Protein AF-X1T587-F1 (afdb_monomer_lite)

Sequence (307 aa):
YPLIEGEQNKKVLEKIGNLVADSISVIKDLGYLDTNFLSLLPIKIEQGEHKQIYSLVYDKVKAKLTSQELLPTSDGKYTKAGDALLARGKELTEFLNRNDIQELFLKKAWLDRNITDDKTTRELRDYLINELEIIEVDFESFARKITDKFLQTKSDEWMIDFYTRLLGQQSLWSYRGNKSILRTKPIIRLETNEHIAPFNDDSKIQVYLPTETKSEYKTVKHIFNVEAKSQLSSTFETRFDKYLPCVGYHLLIYSFLPRINFQVFQFVSAYFQLLSQLKMASFFLHQTSHKDLQKQNIHWYIQQSIS

pLDDT: mean 74.1, std 22.68, range [24.33, 97.25]

Secondary structure (DSSP, 8-state):
-GGGTSHHHHHHHHHHHHHHHHHHHHHHHTT--SHHHHHHSS-S---STTHHHHHHHHHHHHHHHHHSS-EEBTTSSEE-GGGEEEESSSHHHHH--HHHHHHHHS--EEBPTT--SSTTTHHHHHHHHHTS-PEEE-HHHHHHH--HHHHHTS-HHHHHHHHHHHTT-GGGT-TTSTT-GGGTS--EEBTTS-EE-SB-TTS-B--B---SSPPSS-BB-THHHHHHHHHHTTS-SSS--SS----TTHHHHHHH-----TTHHHHHHHHHHHHHHHHHHHHHHHHHHHHHHHHHHHHHHHHHT--

Structure (mmCIF, N/CA/C/O backbone):
data_AF-X1T587-F1
#
_entry.id   AF-X1T587-F1
#
loop_
_atom_site.group_PDB
_atom_site.id
_atom_site.type_symbol
_atom_site.label_atom_id
_atom_site.label_alt_id
_atom_site.label_comp_id
_atom_site.label_asym_id
_atom_site.label_entity_id
_atom_site.label_seq_id
_atom_site.pdbx_PDB_ins_code
_atom_site.Cartn_x
_atom_site.Cartn_y
_atom_site.Cartn_z
_atom_site.occupancy
_atom_site.B_iso_or_equiv
_atom_site.auth_seq_id
_atom_site.auth_comp_id
_atom_site.auth_asym_id
_atom_site.auth_atom_id
_atom_site.pdbx_PDB_model_num
ATOM 1 N N . TYR A 1 1 ? -7.725 18.555 41.730 1.00 50.81 1 TYR A N 1
ATOM 2 C CA . TYR A 1 1 ? -8.873 18.268 40.846 1.00 50.81 1 TYR A CA 1
ATOM 3 C C . TYR A 1 1 ? -9.408 16.874 41.176 1.00 50.81 1 TYR A C 1
ATOM 5 O O . TYR A 1 1 ? -8.768 15.903 40.801 1.00 50.81 1 TYR A O 1
ATOM 13 N N . PRO A 1 2 ? -10.532 16.751 41.904 1.00 50.56 2 PRO A N 1
ATOM 14 C CA . PRO A 1 2 ? -10.933 15.497 42.557 1.00 50.56 2 PRO A CA 1
ATOM 15 C C . PRO A 1 2 ? -11.803 14.563 41.693 1.00 50.56 2 PRO A C 1
ATOM 17 O O . PRO A 1 2 ? -12.188 13.487 42.140 1.00 50.56 2 PRO A O 1
ATOM 20 N N . LEU A 1 3 ? -12.109 14.927 40.441 1.00 53.59 3 LEU A N 1
ATOM 21 C CA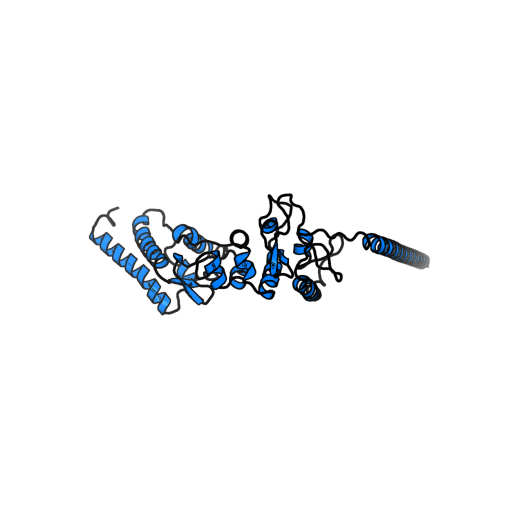 . LEU A 1 3 ? -13.021 14.157 39.579 1.00 53.59 3 LEU A CA 1
ATOM 22 C C . LEU A 1 3 ? -12.480 12.776 39.151 1.00 53.59 3 LEU A C 1
ATOM 24 O O . LEU A 1 3 ? -13.247 11.981 38.621 1.00 53.59 3 LEU A O 1
ATOM 28 N N . ILE A 1 4 ? -11.205 12.451 39.392 1.00 54.03 4 ILE A N 1
ATOM 29 C CA . ILE A 1 4 ? -10.557 11.221 38.879 1.00 54.03 4 ILE A CA 1
ATOM 30 C C . ILE A 1 4 ? -10.001 10.329 40.010 1.00 54.03 4 ILE A C 1
ATOM 32 O O . ILE A 1 4 ? -9.623 9.179 39.787 1.00 54.03 4 ILE A O 1
ATOM 36 N N . GLU A 1 5 ? -9.993 10.811 41.254 1.00 59.12 5 GLU A N 1
ATOM 37 C CA . GLU A 1 5 ? -9.364 10.089 42.371 1.00 59.12 5 GLU A CA 1
ATOM 38 C C . GLU A 1 5 ? -10.234 8.939 42.909 1.00 59.12 5 GLU A C 1
ATOM 40 O O . GLU A 1 5 ? -9.708 7.961 43.437 1.00 59.12 5 GLU A O 1
ATOM 45 N N . GLY A 1 6 ? -11.554 8.993 42.700 1.00 72.50 6 GLY A N 1
ATOM 46 C CA . GLY A 1 6 ? -12.480 7.942 43.122 1.00 72.50 6 GLY A CA 1
ATOM 47 C C . GLY A 1 6 ? -12.468 6.710 42.210 1.00 72.50 6 GLY A C 1
ATOM 48 O O . GLY A 1 6 ? -12.623 6.818 40.993 1.00 72.50 6 GLY A O 1
ATOM 49 N N . GLU A 1 7 ? -12.385 5.514 42.800 1.00 79.88 7 GLU A N 1
ATOM 50 C CA . GLU A 1 7 ? -12.471 4.225 42.087 1.00 79.88 7 GLU A CA 1
ATOM 51 C C . GLU A 1 7 ? -13.753 4.107 41.238 1.00 79.88 7 GLU A C 1
ATOM 53 O O . GLU A 1 7 ? -13.745 3.548 40.141 1.00 79.88 7 GLU A O 1
ATOM 58 N N . GLN A 1 8 ? -14.856 4.695 41.713 1.00 81.44 8 GLN A N 1
ATOM 59 C CA . GLN A 1 8 ? -16.122 4.745 40.980 1.00 81.44 8 GLN A CA 1
ATOM 60 C C . GLN A 1 8 ? -16.025 5.579 39.695 1.00 81.44 8 GLN A C 1
ATOM 62 O O . GLN A 1 8 ? -16.516 5.141 38.656 1.00 81.44 8 GLN A O 1
ATOM 67 N N . ASN A 1 9 ? -15.336 6.724 39.724 1.00 81.94 9 ASN A N 1
ATOM 68 C CA . ASN A 1 9 ? -15.179 7.577 38.543 1.00 81.94 9 ASN A CA 1
ATOM 69 C C . ASN A 1 9 ? -14.328 6.879 37.478 1.00 81.94 9 ASN A C 1
ATOM 71 O O . ASN A 1 9 ? -14.677 6.911 36.301 1.00 81.94 9 ASN A O 1
ATOM 75 N N . LYS A 1 10 ? -13.283 6.147 37.885 1.00 82.81 10 LYS A N 1
ATOM 76 C CA . LYS A 1 10 ? -12.491 5.311 36.967 1.00 82.81 10 LYS A CA 1
ATOM 77 C C . LYS A 1 10 ? -13.339 4.226 36.295 1.00 82.81 10 LYS A C 1
ATOM 79 O O . LYS A 1 10 ? -13.263 4.073 35.081 1.00 82.81 10 LYS A O 1
ATOM 84 N N . LYS A 1 11 ? -14.199 3.530 37.051 1.00 87.38 11 LYS A N 1
ATOM 85 C CA . LYS A 1 11 ? -15.126 2.516 36.503 1.00 87.38 11 LYS A CA 1
ATOM 86 C C . LYS A 1 11 ? -16.130 3.113 35.514 1.00 87.38 11 LYS A C 1
ATOM 88 O O . LYS A 1 11 ? -16.441 2.484 34.505 1.00 87.38 11 LYS A O 1
ATOM 93 N N . VAL A 1 12 ? -16.653 4.308 35.793 1.00 87.94 12 VAL A N 1
ATOM 94 C CA . VAL A 1 12 ? -17.559 5.015 34.871 1.00 87.94 12 VAL A CA 1
ATOM 95 C C . VAL A 1 12 ? -16.828 5.381 33.582 1.00 87.94 12 VAL A C 1
ATOM 97 O O . VAL A 1 12 ? -17.330 5.090 32.499 1.00 87.94 12 VAL A O 1
ATOM 100 N N . LEU A 1 13 ? -15.626 5.947 33.688 1.00 86.88 13 LEU A N 1
ATOM 101 C CA . LEU A 1 13 ? -14.810 6.304 32.531 1.00 86.88 13 LEU A CA 1
ATOM 102 C C . LEU A 1 13 ? -14.441 5.079 31.685 1.00 86.88 13 LEU A C 1
ATOM 104 O O . LEU A 1 13 ? -14.541 5.140 30.463 1.00 86.88 13 LEU A O 1
ATOM 108 N N . GLU A 1 14 ? -14.094 3.950 32.307 1.00 90.06 14 GLU A N 1
ATOM 109 C CA . GLU A 1 14 ? -13.861 2.697 31.579 1.00 90.06 14 GLU A CA 1
ATOM 110 C C . GLU A 1 14 ? -15.094 2.239 30.804 1.00 90.06 14 GLU A C 1
ATOM 112 O O . GLU A 1 14 ? -14.977 1.866 29.637 1.00 90.06 14 GLU A O 1
ATOM 117 N N . LYS A 1 15 ? -16.279 2.281 31.427 1.00 92.12 15 LYS A N 1
ATOM 118 C CA . LYS A 1 15 ? -17.529 1.930 30.744 1.00 92.12 15 LYS A CA 1
ATOM 119 C C . LYS A 1 15 ? -17.793 2.852 29.560 1.00 92.12 15 LYS A C 1
ATOM 121 O O . LYS A 1 15 ? -18.157 2.356 28.503 1.00 92.12 15 LYS A O 1
ATOM 126 N N . ILE A 1 16 ? -17.574 4.158 29.713 1.00 90.62 16 ILE A N 1
ATOM 127 C CA . ILE A 1 16 ? -17.722 5.128 28.619 1.00 90.62 16 ILE A CA 1
ATOM 128 C C . ILE A 1 16 ? -16.741 4.811 27.486 1.00 90.62 16 ILE A C 1
ATOM 130 O O . ILE A 1 16 ? -17.159 4.710 26.338 1.00 90.62 16 ILE A O 1
ATOM 134 N N . GLY A 1 17 ? -15.459 4.593 27.794 1.00 91.25 17 GLY A N 1
ATOM 135 C CA . GLY A 1 17 ? -14.449 4.256 26.789 1.00 91.25 17 GLY A CA 1
ATOM 136 C C . GLY A 1 17 ? -14.771 2.966 26.032 1.00 91.25 17 GLY A C 1
ATOM 137 O O . GLY A 1 17 ? -14.666 2.931 24.807 1.00 91.25 17 GLY A O 1
ATOM 138 N N . ASN A 1 18 ? -15.229 1.929 26.740 1.00 93.75 18 ASN A N 1
ATOM 139 C CA . ASN A 1 18 ? -15.674 0.683 26.116 1.00 93.75 18 ASN A CA 1
ATOM 140 C C . ASN A 1 18 ? -16.917 0.904 25.238 1.00 93.75 18 ASN A C 1
ATOM 142 O O . ASN A 1 18 ? -16.935 0.440 24.107 1.00 93.75 18 ASN A O 1
ATOM 146 N N . LEU A 1 19 ? -17.916 1.662 25.710 1.00 95.00 19 LEU A N 1
ATOM 147 C CA . LEU A 1 19 ? -19.125 1.971 24.936 1.00 95.00 19 LEU A CA 1
ATOM 148 C C . LEU A 1 19 ? -18.800 2.728 23.644 1.00 95.00 19 LEU A C 1
ATOM 150 O O . LEU A 1 19 ? -19.332 2.390 22.590 1.00 95.00 19 LEU A O 1
ATOM 154 N N . VAL A 1 20 ? -17.905 3.719 23.705 1.00 93.12 20 VAL A N 1
ATOM 155 C CA . VAL A 1 20 ? -17.438 4.441 22.512 1.00 93.12 20 VAL A CA 1
ATOM 156 C C . VAL A 1 20 ? -16.736 3.481 21.552 1.00 93.12 20 VAL A C 1
ATOM 158 O O . VAL A 1 20 ? -17.079 3.455 20.372 1.00 93.12 20 VAL A O 1
ATOM 161 N N . ALA A 1 21 ? -15.808 2.653 22.037 1.00 94.12 21 ALA A N 1
ATOM 162 C CA . ALA A 1 21 ? -15.086 1.696 21.198 1.00 94.12 21 ALA A CA 1
ATOM 163 C C . ALA A 1 21 ? -16.015 0.641 20.565 1.00 94.12 21 ALA A C 1
ATOM 165 O O . ALA A 1 21 ? -15.862 0.301 19.393 1.00 94.12 21 ALA A O 1
ATOM 166 N N . ASP A 1 22 ? -16.997 0.142 21.313 1.00 95.19 22 ASP A N 1
ATOM 167 C CA . ASP A 1 22 ? -17.968 -0.839 20.827 1.00 95.19 22 ASP A CA 1
ATOM 168 C C . ASP A 1 22 ? -18.964 -0.224 19.837 1.00 95.19 22 ASP A C 1
ATOM 170 O O . ASP A 1 22 ? -19.367 -0.894 18.883 1.00 95.19 22 ASP A O 1
ATOM 174 N N . SER A 1 23 ? -19.291 1.066 19.986 1.00 95.62 23 SER A N 1
ATOM 175 C CA . SER A 1 23 ? -20.134 1.781 19.021 1.00 95.62 23 SER A CA 1
ATOM 176 C C . SER A 1 23 ? -19.548 1.774 17.607 1.00 95.62 23 SER A C 1
ATOM 178 O O . SER A 1 23 ? -20.305 1.709 16.646 1.00 95.62 23 SER A O 1
ATOM 180 N N . ILE A 1 24 ? -18.218 1.737 17.455 1.00 96.12 24 ILE A N 1
ATOM 181 C CA . ILE A 1 24 ? -17.557 1.708 16.139 1.00 96.12 24 ILE A CA 1
ATOM 182 C C . ILE A 1 24 ? -17.960 0.452 15.356 1.00 96.12 24 ILE A C 1
ATOM 184 O O . ILE A 1 24 ? -18.215 0.524 14.154 1.00 96.12 24 ILE A O 1
ATOM 188 N N . SER A 1 25 ? -18.064 -0.696 16.031 1.00 96.06 25 SER A N 1
ATOM 189 C CA . SER A 1 25 ? -18.522 -1.942 15.410 1.00 96.06 25 SER A CA 1
ATOM 190 C C . SER A 1 25 ? -19.989 -1.845 14.981 1.00 96.06 25 SER A C 1
ATOM 192 O O . SER A 1 25 ? -20.326 -2.256 13.879 1.00 96.06 25 SER A O 1
ATOM 194 N N . VAL A 1 26 ? -20.845 -1.214 15.790 1.00 96.62 26 VAL A N 1
ATOM 195 C CA . VAL A 1 26 ? -22.252 -0.974 15.422 1.00 96.62 26 VAL A CA 1
ATOM 196 C C . VAL A 1 26 ? -22.353 -0.048 14.206 1.00 96.62 26 VAL A C 1
ATOM 198 O O . VAL A 1 26 ? -23.109 -0.319 13.280 1.00 96.62 26 VAL A O 1
ATOM 201 N N . ILE A 1 27 ? -21.562 1.026 14.168 1.00 96.44 27 ILE A N 1
ATOM 202 C CA . ILE A 1 27 ? -21.510 1.962 13.035 1.00 96.44 27 ILE A CA 1
ATOM 203 C C . ILE A 1 27 ? -21.028 1.267 11.753 1.00 96.44 27 ILE A C 1
ATOM 205 O O . ILE A 1 27 ? -21.561 1.544 10.676 1.00 96.44 27 ILE A O 1
ATOM 209 N N . LYS A 1 28 ? -20.074 0.331 11.863 1.00 96.00 28 LYS A N 1
ATOM 210 C CA . LYS A 1 28 ? -19.676 -0.548 10.754 1.00 96.00 28 LYS A CA 1
ATOM 211 C C . LYS A 1 28 ? -20.849 -1.384 10.253 1.00 96.00 28 LYS A C 1
ATOM 213 O O . LYS A 1 28 ? -21.100 -1.393 9.053 1.00 96.00 28 LYS A O 1
ATOM 218 N N . ASP A 1 29 ? -21.557 -2.063 11.151 1.00 96.25 29 ASP A N 1
ATOM 219 C CA . ASP A 1 29 ? -22.666 -2.955 10.790 1.00 96.25 29 ASP A CA 1
ATOM 220 C C . ASP A 1 29 ? -23.838 -2.194 10.148 1.00 96.25 29 ASP A C 1
ATOM 222 O O . ASP A 1 29 ? -24.540 -2.730 9.292 1.00 96.25 29 ASP A O 1
ATOM 226 N N . LEU A 1 30 ? -24.012 -0.919 10.507 1.00 96.25 30 LEU A N 1
ATOM 227 C CA . LEU A 1 30 ? -24.973 -0.008 9.881 1.00 96.25 30 LEU A CA 1
ATOM 228 C C . LEU A 1 30 ? -24.507 0.555 8.523 1.00 96.25 30 LEU A C 1
ATOM 230 O O . LEU A 1 30 ? -25.285 1.228 7.850 1.00 96.25 30 LEU A O 1
ATOM 234 N N . GLY A 1 31 ? -23.261 0.303 8.111 1.00 94.62 31 GLY A N 1
ATOM 235 C CA . GLY A 1 31 ? -22.701 0.780 6.843 1.00 94.62 31 GLY A CA 1
ATOM 236 C C . GLY A 1 31 ? -22.276 2.252 6.840 1.00 94.62 31 GLY A C 1
ATOM 237 O O . GLY A 1 31 ? -22.080 2.821 5.770 1.00 94.62 31 GLY A O 1
ATOM 238 N N . TYR A 1 32 ? -22.122 2.874 8.014 1.00 95.12 32 TYR A N 1
ATOM 239 C CA . TYR A 1 32 ? -21.740 4.288 8.153 1.00 95.12 32 TYR A CA 1
ATOM 240 C C . TYR A 1 32 ? -20.267 4.495 8.534 1.00 95.12 32 TYR A C 1
ATOM 242 O O . TYR A 1 32 ? -19.840 5.628 8.749 1.00 95.12 32 TYR A O 1
ATOM 250 N N . LEU A 1 33 ? -19.479 3.421 8.643 1.00 95.19 33 LEU A N 1
ATOM 251 C CA . LEU A 1 33 ? -18.056 3.526 8.956 1.00 95.19 33 LEU A CA 1
ATOM 252 C C . LEU A 1 33 ? -17.261 3.891 7.697 1.00 95.19 33 LEU A C 1
ATOM 254 O O . LEU A 1 33 ? -16.908 3.011 6.910 1.00 95.19 33 LEU A O 1
ATOM 258 N N . ASP A 1 34 ? -16.978 5.183 7.542 1.00 92.88 34 ASP A N 1
ATOM 259 C CA . ASP A 1 34 ? -16.169 5.765 6.470 1.00 92.88 34 ASP A CA 1
ATOM 260 C C . ASP A 1 34 ? -14.999 6.608 7.025 1.00 92.88 34 ASP A C 1
ATOM 262 O O . ASP A 1 34 ? -14.773 6.709 8.236 1.00 92.88 34 ASP A O 1
ATOM 266 N N . THR A 1 35 ? -14.217 7.216 6.132 1.00 90.94 35 THR A N 1
ATOM 267 C CA . THR A 1 35 ? -13.082 8.075 6.507 1.00 90.94 35 THR A CA 1
ATOM 268 C C . THR A 1 35 ? -13.508 9.320 7.284 1.00 90.94 35 THR A C 1
ATOM 270 O O . THR A 1 35 ? -12.770 9.784 8.156 1.00 90.94 35 THR A O 1
ATOM 273 N N . ASN A 1 36 ? -14.697 9.859 6.999 1.00 90.50 36 ASN A N 1
ATOM 274 C CA . ASN A 1 36 ? -15.222 11.031 7.695 1.00 90.50 36 ASN A CA 1
ATOM 275 C C . ASN A 1 36 ? -15.553 10.679 9.143 1.00 90.50 36 ASN A C 1
ATOM 277 O O . ASN A 1 36 ? -15.128 11.383 10.054 1.00 90.50 36 ASN A O 1
ATOM 281 N N . PHE A 1 37 ? -16.229 9.551 9.365 1.00 92.62 37 PHE A N 1
ATOM 282 C CA . PHE A 1 37 ? -16.519 9.035 10.694 1.00 92.62 37 PHE A CA 1
ATOM 283 C C . PHE A 1 37 ? -15.237 8.791 11.491 1.00 92.62 37 PHE A C 1
ATOM 285 O O . PHE A 1 37 ? -15.140 9.227 12.637 1.00 92.62 37 PHE A O 1
ATOM 292 N N . LEU A 1 38 ? -14.220 8.162 10.886 1.00 92.38 38 LEU A N 1
ATOM 293 C CA . LEU A 1 38 ? -12.928 7.967 11.554 1.00 92.38 38 LEU A CA 1
ATOM 294 C C . LEU A 1 38 ? -12.273 9.289 11.976 1.00 92.38 38 LEU A C 1
ATOM 296 O O . LEU A 1 38 ? -11.608 9.335 13.006 1.00 92.38 38 LEU A O 1
ATOM 300 N N . SER A 1 39 ? -12.490 10.363 11.217 1.00 89.88 39 SER A N 1
ATOM 301 C CA . SER A 1 39 ? -11.953 11.694 11.525 1.00 89.88 39 SER A CA 1
ATOM 302 C C . SER A 1 39 ? -12.689 12.385 12.684 1.00 89.88 39 SER A C 1
ATOM 3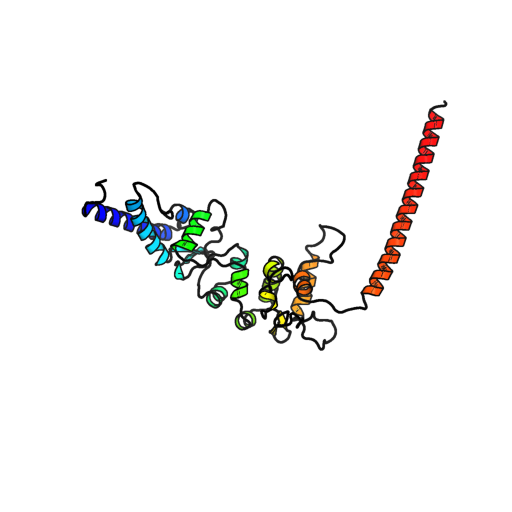04 O O . SER A 1 39 ? -12.159 13.325 13.268 1.00 89.88 39 SER A O 1
ATOM 306 N N . LEU A 1 40 ? -13.894 11.917 13.037 1.00 89.94 40 LEU A N 1
ATOM 307 C CA . LEU A 1 40 ? -14.674 12.392 14.189 1.00 89.94 40 LEU A CA 1
ATOM 308 C C . LEU A 1 40 ? -14.328 11.663 15.493 1.00 89.94 40 LEU A C 1
ATOM 310 O O . LEU A 1 40 ? -14.738 12.102 16.570 1.00 89.94 40 LEU A O 1
ATOM 314 N N . LEU A 1 41 ? -13.616 10.536 15.414 1.00 90.44 41 LEU A N 1
ATOM 315 C CA . LEU A 1 41 ? -13.193 9.790 16.594 1.00 90.44 41 LEU A CA 1
ATOM 316 C C . LEU A 1 41 ? -12.188 10.607 17.424 1.00 90.44 41 LEU A C 1
ATOM 318 O O . LEU A 1 41 ? -11.526 11.503 16.898 1.00 90.44 41 LEU A O 1
ATOM 322 N N . PRO A 1 42 ? -12.020 10.296 18.723 1.00 86.56 42 PRO A N 1
ATOM 323 C CA . PRO A 1 42 ? -10.963 10.889 19.533 1.00 86.56 42 PRO A CA 1
ATOM 324 C C . PRO A 1 42 ? -9.603 10.337 19.079 1.00 86.56 42 PRO A C 1
ATOM 326 O O . PRO A 1 42 ? -9.057 9.428 19.693 1.00 86.56 42 PRO A O 1
ATOM 329 N N . ILE A 1 43 ? -9.084 10.869 17.970 1.00 83.56 43 ILE A N 1
ATOM 330 C CA . ILE A 1 43 ? -7.803 10.507 17.333 1.00 83.56 43 ILE A CA 1
ATOM 331 C C . ILE A 1 43 ? -6.690 11.512 17.648 1.00 83.56 43 ILE A C 1
ATOM 333 O O . ILE A 1 43 ? -5.549 11.345 17.225 1.00 83.56 43 ILE A O 1
ATOM 337 N N . LYS A 1 44 ? -7.008 12.557 18.416 1.00 81.69 44 LYS A N 1
ATOM 338 C CA . LYS A 1 44 ? -6.044 13.523 18.940 1.00 81.69 44 LYS A CA 1
ATOM 339 C C . LYS A 1 44 ? -5.750 13.240 20.400 1.00 81.69 44 LYS A C 1
ATOM 341 O O . LYS A 1 44 ? -6.656 13.010 21.200 1.00 81.69 44 LYS A O 1
ATOM 346 N N . ILE A 1 45 ? -4.476 13.350 20.753 1.00 71.31 45 ILE A N 1
ATOM 347 C CA . ILE A 1 45 ? -4.065 13.400 22.151 1.00 71.31 45 ILE A CA 1
ATOM 348 C C . ILE A 1 45 ? -4.422 14.790 22.679 1.00 71.31 45 ILE A C 1
ATOM 350 O O . ILE A 1 45 ? -3.738 15.774 22.393 1.00 71.31 45 ILE A O 1
ATOM 354 N N . GLU A 1 46 ? -5.507 14.861 23.445 1.00 71.94 46 GLU A N 1
ATOM 355 C CA . GLU A 1 46 ? -5.941 16.092 24.102 1.00 71.94 46 GLU A CA 1
ATOM 356 C C . GLU A 1 46 ? -4.885 16.609 25.091 1.00 71.94 46 GLU A C 1
ATOM 358 O O . GLU A 1 46 ? -4.251 15.848 25.835 1.00 71.94 46 GLU A O 1
ATOM 363 N N . GLN A 1 47 ? -4.706 17.930 25.112 1.00 67.44 47 GLN A N 1
ATOM 364 C CA . GLN A 1 47 ? -3.826 18.621 26.054 1.00 67.44 47 GLN A CA 1
ATOM 365 C C . GLN A 1 47 ? -4.651 19.441 27.052 1.00 67.44 47 GLN A C 1
ATOM 367 O O . GLN A 1 47 ? -5.741 19.909 26.748 1.00 67.44 47 GLN A O 1
ATOM 372 N N . GLY A 1 48 ? -4.118 19.631 28.260 1.00 69.12 48 GLY A N 1
ATOM 373 C CA . GLY A 1 48 ? -4.761 20.438 29.300 1.00 69.12 48 GLY A CA 1
ATOM 374 C C . GLY A 1 48 ? -5.530 19.629 30.347 1.00 69.12 48 GLY A C 1
ATOM 375 O O . GLY A 1 48 ? -5.246 18.454 30.593 1.00 69.12 48 GLY A O 1
ATOM 376 N N . GLU A 1 49 ? -6.478 20.293 31.012 1.00 64.31 49 GLU A N 1
ATOM 377 C CA . GLU A 1 49 ? -7.053 19.866 32.299 1.00 64.31 49 GLU A CA 1
ATOM 378 C C . GLU A 1 49 ? -7.882 18.568 32.238 1.00 64.31 49 GLU A C 1
ATOM 380 O O . GLU A 1 49 ? -8.059 17.900 33.256 1.00 64.31 49 GLU A O 1
ATOM 385 N N . HIS A 1 50 ? -8.332 18.152 31.050 1.00 68.81 50 HIS A N 1
ATOM 386 C CA . HIS A 1 50 ? -9.157 16.951 30.853 1.00 68.81 50 HIS A CA 1
ATOM 387 C C . HIS A 1 50 ? -8.419 15.769 30.211 1.00 68.81 50 HIS A C 1
ATOM 389 O O . HIS A 1 50 ? -9.036 14.736 29.936 1.00 68.81 50 HIS A O 1
ATOM 395 N N . LYS A 1 51 ? -7.100 15.882 30.007 1.00 76.88 51 LYS A N 1
ATOM 396 C CA . LYS A 1 51 ? -6.273 14.886 29.303 1.00 76.88 51 LYS A CA 1
ATOM 397 C C . LYS A 1 51 ? -6.512 13.445 29.764 1.00 76.88 51 LYS A C 1
ATOM 399 O O . LYS A 1 51 ? -6.598 12.553 28.933 1.00 76.88 51 LYS A O 1
ATOM 404 N N . GLN A 1 52 ? -6.643 13.219 31.071 1.00 72.75 52 GLN A N 1
ATOM 405 C CA . GLN A 1 52 ? -6.800 11.878 31.652 1.00 72.75 52 GLN A CA 1
ATOM 406 C C . GLN A 1 52 ? -8.125 11.188 31.274 1.00 72.75 52 GLN A C 1
ATOM 408 O O . GLN A 1 52 ? -8.177 9.965 31.181 1.00 72.75 52 GLN A O 1
ATOM 413 N N . ILE A 1 53 ? -9.201 11.956 31.068 1.00 75.62 53 ILE A N 1
ATOM 414 C CA . ILE A 1 53 ? -10.508 11.415 30.664 1.00 75.62 53 ILE A CA 1
ATOM 415 C C . ILE A 1 53 ? -10.464 11.036 29.183 1.00 75.62 53 ILE A C 1
ATOM 417 O O . ILE A 1 53 ? -10.828 9.921 28.812 1.00 75.62 53 ILE A O 1
ATOM 421 N N . TYR A 1 54 ? -9.965 11.950 28.350 1.00 81.62 54 TYR A N 1
ATOM 422 C CA . TYR A 1 54 ? -9.870 11.737 26.909 1.00 81.62 54 TYR A CA 1
ATOM 423 C C . TYR A 1 54 ? -8.857 10.654 26.544 1.00 81.62 54 TYR A C 1
ATOM 425 O O . TYR A 1 54 ? -9.129 9.876 25.634 1.00 81.62 54 TYR A O 1
ATOM 433 N N . SER A 1 55 ? -7.747 10.529 27.283 1.00 85.56 55 SER A N 1
ATOM 434 C CA . SER A 1 55 ? -6.744 9.489 27.034 1.00 85.56 55 SER A CA 1
ATOM 435 C C . SER A 1 55 ? -7.317 8.085 27.194 1.00 85.56 55 SER A C 1
ATOM 437 O O . SER A 1 55 ? -7.009 7.213 26.398 1.00 85.56 55 SER A O 1
ATOM 439 N N . LEU A 1 56 ? -8.202 7.860 28.171 1.00 88.44 56 LEU A N 1
ATOM 440 C CA . LEU A 1 56 ? -8.791 6.535 28.365 1.00 88.44 56 LEU A CA 1
ATOM 441 C C . LEU A 1 56 ? -9.692 6.140 27.188 1.00 88.44 56 LEU A C 1
ATOM 443 O O . LEU A 1 56 ? -9.621 5.013 26.704 1.00 88.44 56 LEU A O 1
ATOM 447 N N . VAL A 1 57 ? -10.541 7.060 26.722 1.00 88.94 57 VAL A N 1
ATOM 448 C CA . VAL A 1 57 ? -11.406 6.811 25.558 1.00 88.94 57 VAL A CA 1
ATOM 449 C C . VAL A 1 57 ? -10.553 6.616 24.304 1.00 88.94 57 VAL A C 1
ATOM 451 O O . VAL A 1 57 ? -10.765 5.656 23.566 1.00 88.94 57 VAL A O 1
ATOM 454 N N . TYR A 1 58 ? -9.554 7.478 24.111 1.00 91.31 58 TYR A N 1
ATOM 455 C CA . TYR A 1 58 ? -8.560 7.384 23.045 1.00 91.31 58 TYR A CA 1
ATOM 456 C C . TYR A 1 58 ? -7.884 6.005 23.017 1.00 91.31 58 TYR A C 1
ATOM 458 O O . TYR A 1 58 ? -7.874 5.347 21.978 1.00 91.31 58 TYR A O 1
ATOM 466 N N . ASP A 1 59 ? -7.398 5.515 24.161 1.00 92.19 59 ASP A N 1
ATOM 467 C CA . ASP A 1 59 ? -6.708 4.226 24.268 1.00 92.19 59 ASP A CA 1
ATOM 468 C C . ASP A 1 59 ? -7.637 3.053 23.923 1.00 92.19 59 ASP A C 1
ATOM 470 O O . ASP A 1 59 ? -7.231 2.111 23.238 1.00 92.19 59 ASP A O 1
ATOM 474 N N . LYS A 1 60 ? -8.906 3.110 24.353 1.00 93.62 60 LYS A N 1
ATOM 475 C CA . LYS A 1 60 ? -9.909 2.087 24.015 1.00 93.62 60 LYS A CA 1
ATOM 476 C C . LYS A 1 60 ? -10.229 2.080 22.521 1.00 93.62 60 LYS A C 1
ATOM 478 O O . LYS A 1 60 ? -10.281 1.004 21.925 1.00 93.62 60 LYS A O 1
ATOM 483 N N . VAL A 1 61 ? -10.398 3.254 21.910 1.00 93.94 61 VAL A N 1
ATOM 484 C CA . VAL A 1 61 ? -10.619 3.393 20.461 1.00 93.94 61 VAL A CA 1
ATOM 485 C C . VAL A 1 61 ? -9.411 2.874 19.683 1.00 93.94 61 VAL A C 1
ATOM 487 O O . VAL A 1 61 ? -9.575 2.035 18.797 1.00 93.94 61 VAL A O 1
ATOM 490 N N . LYS A 1 62 ? -8.196 3.280 20.069 1.00 94.75 62 LYS A N 1
ATOM 491 C CA . LYS A 1 62 ? -6.938 2.805 19.482 1.00 94.75 62 LYS A CA 1
ATOM 492 C C . LYS A 1 62 ? -6.843 1.283 19.528 1.00 94.75 62 LYS A C 1
ATOM 494 O O . LYS A 1 62 ? -6.699 0.644 18.490 1.00 94.75 62 LYS A O 1
ATOM 499 N N . ALA A 1 63 ? -7.013 0.683 20.707 1.00 95.25 63 ALA A N 1
ATOM 500 C CA . ALA A 1 63 ? -6.961 -0.769 20.875 1.00 95.25 63 ALA A CA 1
ATOM 501 C C . ALA A 1 63 ? -7.989 -1.503 19.995 1.00 95.25 63 ALA A C 1
ATOM 503 O O . ALA A 1 63 ? -7.695 -2.563 19.430 1.00 95.25 63 ALA A O 1
ATOM 504 N N . LYS A 1 64 ? -9.191 -0.935 19.844 1.00 95.56 64 LYS A N 1
ATOM 505 C CA . LYS A 1 64 ? -10.248 -1.489 18.994 1.00 95.56 64 LYS A CA 1
ATOM 506 C C . LYS A 1 64 ? -9.872 -1.436 17.508 1.00 95.56 64 LYS A C 1
ATOM 508 O O . LYS A 1 64 ? -9.943 -2.468 16.842 1.00 95.56 64 LYS A O 1
ATOM 513 N N . LEU A 1 65 ? -9.417 -0.285 17.007 1.00 95.00 65 LEU A N 1
ATOM 514 C CA . LEU A 1 65 ? -8.988 -0.108 15.610 1.00 95.00 65 LEU A CA 1
ATOM 515 C C . LEU A 1 65 ? -7.752 -0.956 15.260 1.00 95.00 65 LEU A C 1
ATOM 517 O O . LEU A 1 65 ? -7.628 -1.443 14.135 1.00 95.00 65 LEU A O 1
ATOM 521 N N . THR A 1 66 ? -6.853 -1.183 16.222 1.00 95.81 66 THR A N 1
ATOM 522 C CA . THR A 1 66 ? -5.687 -2.056 16.031 1.00 95.81 66 THR A CA 1
ATOM 523 C C . THR A 1 66 ? -6.080 -3.530 15.914 1.00 95.81 66 THR A C 1
ATOM 525 O O . THR A 1 66 ? -5.534 -4.255 15.079 1.00 95.81 66 THR A O 1
ATOM 528 N N . SER A 1 67 ? -7.002 -3.993 16.763 1.00 95.19 67 SER A N 1
ATOM 529 C CA . SER A 1 67 ? -7.312 -5.422 16.914 1.00 95.19 67 SER A CA 1
ATOM 530 C C . SER A 1 67 ? -8.388 -5.944 15.961 1.00 95.19 67 SER A C 1
ATOM 532 O O . SER A 1 67 ? -8.391 -7.139 15.660 1.00 95.19 67 SER A O 1
ATOM 534 N N . GLN A 1 68 ? -9.286 -5.083 15.476 1.00 96.38 68 GLN A N 1
ATOM 535 C CA . GLN A 1 68 ? -10.452 -5.486 14.688 1.00 96.38 68 GLN A CA 1
ATOM 536 C C . GLN A 1 68 ? -10.444 -4.917 13.268 1.00 96.38 68 GLN A C 1
ATOM 538 O O . GLN A 1 68 ? -9.771 -3.937 12.966 1.00 96.38 68 GLN A O 1
ATOM 543 N N . GLU A 1 69 ? -11.233 -5.534 12.384 1.00 97.00 69 GLU A N 1
ATOM 544 C CA . GLU A 1 69 ? -11.420 -5.073 11.007 1.00 97.00 69 GLU A CA 1
ATOM 545 C C . GLU A 1 69 ? -12.364 -3.866 10.949 1.00 97.00 69 GLU A C 1
ATOM 547 O O . GLU A 1 69 ? -13.542 -4.005 10.613 1.00 97.00 69 GLU A O 1
ATOM 552 N N . LEU A 1 70 ? -11.854 -2.695 11.331 1.00 96.94 70 LEU A N 1
ATOM 553 C CA . LEU A 1 70 ? -12.604 -1.438 11.452 1.00 96.94 70 LEU A CA 1
ATOM 554 C C . LEU A 1 70 ? -11.989 -0.290 10.636 1.00 96.94 70 LEU A C 1
ATOM 556 O O . LEU A 1 70 ? -12.389 0.858 10.785 1.00 96.94 70 LEU A O 1
ATOM 560 N N . LEU A 1 71 ? -11.011 -0.573 9.777 1.00 96.81 71 LEU A N 1
ATOM 561 C CA . LEU A 1 71 ? -10.417 0.431 8.897 1.00 96.81 71 LEU A CA 1
ATOM 562 C C . LEU A 1 71 ? -10.963 0.260 7.475 1.00 96.81 71 LEU A C 1
ATOM 564 O O . LEU A 1 71 ? -10.731 -0.805 6.897 1.00 96.81 71 LEU A O 1
ATOM 568 N N . PRO A 1 72 ? -11.670 1.258 6.911 1.00 95.62 72 PRO A N 1
ATOM 569 C CA . PRO A 1 72 ? -12.186 1.205 5.548 1.00 95.62 72 PRO A CA 1
ATOM 570 C C . PRO A 1 72 ? -11.072 0.982 4.523 1.00 95.62 72 PRO A C 1
ATOM 572 O O . PRO A 1 72 ? -10.014 1.620 4.574 1.00 95.62 72 PRO A O 1
ATOM 575 N N . THR A 1 73 ? -11.310 0.072 3.584 1.00 95.50 73 THR A N 1
ATOM 576 C CA . THR A 1 73 ? -10.366 -0.281 2.521 1.00 95.50 73 THR A CA 1
ATOM 577 C C . THR A 1 73 ? -10.805 0.274 1.173 1.00 95.50 73 THR A C 1
ATOM 579 O O . THR A 1 73 ? -11.982 0.522 0.927 1.00 95.50 73 THR A O 1
ATOM 582 N N . SER A 1 74 ? -9.856 0.417 0.249 1.00 92.75 74 SER A N 1
ATOM 583 C CA . SER A 1 74 ? -10.130 0.921 -1.106 1.00 92.75 74 SER A CA 1
ATOM 584 C C . SER A 1 74 ? -11.092 0.058 -1.944 1.00 92.75 74 SER A C 1
ATOM 586 O O . SER A 1 74 ? -11.601 0.541 -2.952 1.00 92.75 74 SER A O 1
ATOM 588 N N . ASP A 1 75 ? -11.346 -1.197 -1.548 1.00 90.88 75 ASP A N 1
ATOM 589 C CA . ASP A 1 75 ? -12.344 -2.096 -2.148 1.00 90.88 75 ASP A CA 1
ATOM 590 C C . ASP A 1 75 ? -13.712 -2.056 -1.435 1.00 90.88 75 ASP A C 1
ATOM 592 O O . ASP A 1 75 ? -14.556 -2.916 -1.684 1.00 90.88 75 ASP A O 1
ATOM 596 N N . GLY A 1 76 ? -13.937 -1.077 -0.548 1.00 90.94 76 GLY A N 1
ATOM 597 C CA . GLY A 1 76 ? -15.209 -0.876 0.156 1.00 90.94 76 GLY A CA 1
ATOM 598 C C . GLY A 1 76 ? -15.472 -1.879 1.283 1.00 90.94 76 GLY A C 1
ATOM 599 O O . GLY A 1 76 ? -16.618 -2.069 1.685 1.00 90.94 76 GLY A O 1
ATOM 600 N N . LYS A 1 77 ? -14.430 -2.559 1.769 1.00 94.06 77 LYS A N 1
ATOM 601 C CA . LYS A 1 77 ? -14.490 -3.485 2.908 1.00 94.06 77 LYS A CA 1
ATOM 602 C C . LYS A 1 77 ? -13.795 -2.859 4.117 1.00 94.06 77 LYS A C 1
ATOM 604 O O . LYS A 1 77 ? -13.645 -1.642 4.211 1.00 94.06 77 LYS A O 1
ATOM 609 N N . TYR A 1 78 ? -13.376 -3.709 5.050 1.00 96.50 78 TYR A N 1
ATOM 610 C CA . TYR A 1 78 ? -12.664 -3.307 6.248 1.00 96.50 78 TYR A CA 1
ATOM 611 C C . TYR A 1 78 ? -11.454 -4.204 6.490 1.00 96.50 78 TYR A C 1
ATOM 613 O O . TYR A 1 78 ? -11.455 -5.381 6.132 1.00 96.50 78 TYR A O 1
ATOM 621 N N . THR A 1 79 ? -10.428 -3.645 7.122 1.00 96.62 79 THR A N 1
ATOM 622 C CA . THR A 1 79 ? -9.221 -4.359 7.544 1.00 96.62 79 THR A CA 1
ATOM 623 C C . THR A 1 79 ? -8.808 -3.939 8.951 1.00 96.62 79 THR A C 1
ATOM 625 O O . THR A 1 79 ? -9.287 -2.936 9.482 1.00 96.62 79 THR A O 1
ATOM 628 N N . LYS A 1 80 ? -7.928 -4.722 9.574 1.00 95.69 80 LYS A N 1
ATOM 629 C CA . LYS A 1 80 ? -7.247 -4.354 10.824 1.00 95.69 80 LYS A CA 1
ATOM 630 C C . LYS A 1 80 ? -5.954 -3.598 10.533 1.00 95.69 80 LYS A C 1
ATOM 632 O O . LYS A 1 80 ? -5.354 -3.803 9.474 1.00 95.69 80 LYS A O 1
ATOM 637 N N . ALA A 1 81 ? -5.477 -2.805 11.493 1.00 96.19 81 ALA A N 1
ATOM 638 C CA . ALA A 1 81 ? -4.250 -2.011 11.345 1.00 96.19 81 ALA A CA 1
ATOM 639 C C . ALA A 1 81 ? -3.042 -2.852 10.898 1.00 96.19 81 ALA A C 1
ATOM 641 O O . ALA A 1 81 ? -2.350 -2.506 9.944 1.00 96.19 81 ALA A O 1
ATOM 642 N N . GLY A 1 82 ? -2.846 -4.023 11.513 1.00 95.69 82 GLY A N 1
ATOM 643 C CA . GLY A 1 82 ? -1.726 -4.911 11.190 1.00 95.69 82 GLY A CA 1
ATOM 644 C C . GLY A 1 82 ? -1.709 -5.433 9.746 1.00 95.69 82 GLY A C 1
ATOM 645 O O . GLY A 1 82 ? -0.635 -5.769 9.251 1.00 95.69 82 GLY A O 1
ATOM 646 N N . ASP A 1 83 ? -2.852 -5.452 9.057 1.00 96.69 83 ASP A N 1
ATOM 647 C CA . ASP A 1 83 ? -2.988 -5.940 7.677 1.00 96.69 83 ASP A CA 1
ATOM 648 C C . ASP A 1 83 ? -3.131 -4.793 6.654 1.00 96.69 83 ASP A C 1
ATOM 650 O O . ASP A 1 83 ? -3.256 -5.053 5.453 1.00 96.69 83 ASP A O 1
ATOM 654 N N . ALA A 1 84 ? -3.118 -3.540 7.116 1.00 97.12 84 ALA A N 1
ATOM 655 C CA . ALA A 1 84 ? -3.349 -2.351 6.309 1.00 97.12 84 ALA A CA 1
ATOM 656 C C . ALA A 1 84 ? -2.059 -1.766 5.711 1.00 97.12 84 ALA A C 1
ATOM 658 O O . ALA A 1 84 ? -0.979 -1.838 6.305 1.00 97.12 84 ALA A O 1
ATOM 659 N N . LEU A 1 85 ? -2.208 -1.129 4.552 1.00 97.25 85 LEU A N 1
ATOM 660 C CA . LEU A 1 85 ? -1.251 -0.196 3.968 1.00 97.25 85 LEU A CA 1
ATOM 661 C C . LEU A 1 85 ? -1.948 1.112 3.636 1.00 97.25 85 LEU A C 1
ATOM 663 O O . LEU A 1 85 ? -3.062 1.114 3.107 1.00 97.25 85 LEU A O 1
ATOM 667 N N . LEU A 1 86 ? -1.251 2.216 3.859 1.00 95.94 86 LEU A N 1
ATOM 668 C CA . LEU A 1 86 ? -1.651 3.510 3.336 1.00 95.94 86 LEU A CA 1
ATOM 669 C C . LEU A 1 86 ? -0.844 3.803 2.068 1.00 95.94 86 LEU A C 1
ATOM 671 O O . LEU A 1 86 ? 0.374 3.651 2.062 1.00 95.94 86 LEU A O 1
ATOM 675 N N . ALA A 1 87 ? -1.499 4.209 0.984 1.00 93.19 87 ALA A N 1
ATOM 676 C CA . ALA A 1 87 ? -0.802 4.601 -0.237 1.00 93.19 87 ALA A CA 1
ATOM 677 C C . ALA A 1 87 ? -0.555 6.110 -0.261 1.00 93.19 87 ALA A C 1
ATOM 679 O O . ALA A 1 87 ? -1.477 6.903 -0.059 1.00 93.19 87 ALA A O 1
ATOM 680 N N . ARG A 1 88 ? 0.669 6.518 -0.602 1.00 88.19 88 ARG A N 1
ATOM 681 C CA . ARG A 1 88 ? 0.970 7.906 -0.949 1.00 88.19 88 ARG A CA 1
ATOM 682 C C . ARG A 1 88 ? 0.501 8.169 -2.381 1.00 88.19 88 ARG A C 1
ATOM 684 O O . ARG A 1 88 ? 1.255 8.016 -3.340 1.00 88.19 88 ARG A O 1
ATOM 691 N N . GLY A 1 89 ? -0.767 8.551 -2.509 1.00 82.69 89 GLY A N 1
ATOM 692 C CA . GLY A 1 89 ? -1.431 8.807 -3.788 1.00 82.69 89 GLY A CA 1
ATOM 693 C C . GLY A 1 89 ? -2.188 7.596 -4.344 1.00 82.69 89 GLY A C 1
ATOM 694 O O . GLY A 1 89 ? -2.008 6.458 -3.916 1.00 82.69 89 GLY A O 1
ATOM 695 N N . LYS A 1 90 ? -3.074 7.854 -5.313 1.00 84.12 90 LYS A N 1
ATOM 696 C CA . LYS A 1 90 ? -4.023 6.851 -5.832 1.00 84.12 90 LYS A CA 1
ATOM 697 C C . LYS A 1 90 ? -3.380 5.837 -6.780 1.00 84.12 90 LYS A C 1
ATOM 699 O O . LYS A 1 90 ? -3.824 4.693 -6.836 1.00 84.12 90 LYS A O 1
ATOM 704 N N . GLU A 1 91 ? -2.301 6.226 -7.456 1.00 86.94 91 GLU A N 1
ATOM 705 C CA . GLU A 1 91 ? -1.661 5.435 -8.514 1.00 86.94 91 GLU A CA 1
ATOM 706 C C . GLU A 1 91 ? -1.261 4.023 -8.062 1.00 86.94 91 GLU A C 1
ATOM 708 O O . GLU A 1 91 ? -1.527 3.057 -8.772 1.00 86.94 91 GLU A O 1
ATOM 713 N N . LEU A 1 92 ? -0.672 3.873 -6.869 1.00 91.00 92 LEU A N 1
ATOM 714 C CA . LEU A 1 92 ? -0.261 2.557 -6.363 1.00 91.00 92 LEU A CA 1
ATOM 715 C C . LEU A 1 92 ? -1.448 1.645 -6.049 1.00 91.00 92 LEU A C 1
ATOM 717 O O . LEU A 1 92 ? -1.350 0.439 -6.257 1.00 91.00 92 LEU A O 1
ATOM 721 N N . THR A 1 93 ? -2.567 2.206 -5.584 1.00 91.69 93 THR A N 1
ATOM 722 C CA . THR A 1 93 ? -3.779 1.426 -5.272 1.00 91.69 93 THR A CA 1
ATOM 723 C C . THR A 1 93 ? -4.494 0.914 -6.520 1.00 91.69 93 THR A C 1
ATOM 725 O O . THR A 1 93 ? -5.236 -0.060 -6.446 1.00 91.69 93 THR A O 1
ATOM 728 N N . GLU A 1 94 ? -4.283 1.572 -7.660 1.00 91.19 94 GLU A N 1
ATOM 729 C CA . GLU A 1 94 ? -4.816 1.161 -8.962 1.00 91.19 94 GLU A CA 1
ATOM 730 C C . GLU A 1 94 ? -3.892 0.162 -9.661 1.00 91.19 94 GLU A C 1
ATOM 732 O O . GLU A 1 94 ? -4.357 -0.669 -10.436 1.00 91.19 94 GLU A O 1
ATOM 737 N N . PHE A 1 95 ? -2.593 0.240 -9.372 1.00 92.75 95 PHE A N 1
ATOM 738 C CA . PHE A 1 95 ? -1.561 -0.573 -10.002 1.00 92.75 95 PHE A CA 1
ATOM 739 C C . PHE A 1 95 ? -1.300 -1.908 -9.288 1.00 92.75 95 PHE A C 1
ATOM 741 O O . PHE A 1 95 ? -1.137 -2.940 -9.936 1.00 92.75 95 PHE A O 1
ATOM 748 N N . LEU A 1 96 ? -1.237 -1.894 -7.952 1.00 94.62 96 LEU A N 1
ATOM 749 C CA . LEU A 1 96 ? -0.884 -3.060 -7.142 1.00 94.62 96 LEU A CA 1
ATOM 750 C C . LEU A 1 96 ? -2.134 -3.711 -6.563 1.00 94.62 96 LEU A C 1
ATOM 752 O O . LEU A 1 96 ? -2.842 -3.121 -5.741 1.00 94.62 96 LEU A O 1
ATOM 756 N N . ASN A 1 97 ? -2.369 -4.962 -6.949 1.00 93.38 97 ASN A N 1
ATOM 757 C CA . ASN A 1 97 ? -3.485 -5.746 -6.437 1.00 93.38 97 ASN A CA 1
ATOM 758 C C . ASN A 1 97 ? -3.167 -6.359 -5.056 1.00 93.38 97 ASN A C 1
ATOM 760 O O . ASN A 1 97 ? -2.059 -6.246 -4.528 1.00 93.38 97 ASN A O 1
ATOM 764 N N . ARG A 1 98 ? -4.154 -7.053 -4.469 1.00 94.12 98 ARG A N 1
ATOM 765 C CA . ARG A 1 98 ? -4.021 -7.721 -3.161 1.00 94.12 98 ARG A CA 1
ATOM 766 C C . ARG A 1 98 ? -2.850 -8.711 -3.100 1.00 94.12 98 ARG A C 1
ATOM 768 O O . ARG A 1 98 ? -2.166 -8.768 -2.082 1.00 94.12 98 ARG A O 1
ATOM 775 N N . ASN A 1 99 ? -2.629 -9.497 -4.151 1.00 94.81 99 ASN A N 1
ATOM 776 C CA . ASN A 1 99 ? -1.544 -10.477 -4.173 1.00 94.81 99 ASN A CA 1
ATOM 777 C C . ASN A 1 99 ? -0.184 -9.770 -4.207 1.00 94.81 99 ASN A C 1
ATOM 779 O O . ASN A 1 99 ? 0.726 -10.178 -3.490 1.00 94.81 99 ASN A O 1
ATOM 783 N N . ASP A 1 100 ? -0.074 -8.671 -4.959 1.00 95.44 100 ASP A N 1
ATOM 784 C CA . ASP A 1 100 ? 1.161 -7.892 -5.053 1.00 95.44 100 ASP A CA 1
ATOM 785 C C . ASP A 1 100 ? 1.563 -7.307 -3.696 1.00 95.44 100 ASP A C 1
ATOM 787 O O . ASP A 1 100 ? 2.714 -7.427 -3.276 1.00 95.44 100 ASP A O 1
ATOM 791 N N . ILE A 1 101 ? 0.616 -6.705 -2.969 1.00 95.69 101 ILE A N 1
ATOM 792 C CA . ILE A 1 101 ? 0.910 -6.129 -1.649 1.00 95.69 101 ILE A CA 1
ATOM 793 C C . ILE A 1 101 ? 1.177 -7.190 -0.582 1.00 95.69 101 ILE A C 1
ATOM 795 O O . ILE A 1 101 ? 1.993 -6.964 0.317 1.00 95.69 101 ILE A O 1
ATOM 799 N N . GLN A 1 102 ? 0.543 -8.358 -0.697 1.00 95.50 102 GLN A N 1
ATOM 800 C CA . GLN A 1 102 ? 0.805 -9.483 0.191 1.00 95.50 102 GLN A CA 1
ATOM 801 C C . GLN A 1 102 ? 2.219 -10.022 -0.018 1.00 95.50 102 GLN A C 1
ATOM 803 O O . GLN A 1 102 ? 2.898 -10.325 0.960 1.00 95.50 102 GLN A O 1
ATOM 808 N N . GLU A 1 103 ? 2.681 -10.099 -1.264 1.00 95.56 103 GLU A N 1
ATOM 809 C CA . GLU A 1 103 ? 4.033 -10.547 -1.593 1.00 95.56 103 GLU A CA 1
ATOM 810 C C . GLU A 1 103 ? 5.101 -9.518 -1.182 1.00 95.56 103 GLU A C 1
ATOM 812 O O . GLU A 1 103 ? 6.111 -9.875 -0.579 1.00 95.56 103 GLU A O 1
ATOM 817 N N . LEU A 1 104 ? 4.875 -8.231 -1.462 1.00 95.50 104 LEU A N 1
ATOM 818 C CA . LEU A 1 104 ? 5.883 -7.180 -1.270 1.00 95.50 104 LEU A CA 1
ATOM 819 C C . LEU A 1 104 ? 5.966 -6.644 0.166 1.00 95.50 104 LEU A C 1
ATOM 821 O O . LEU A 1 104 ? 7.047 -6.263 0.628 1.00 95.50 104 LEU A O 1
ATOM 825 N N . PHE A 1 105 ? 4.831 -6.577 0.866 1.00 95.25 105 PHE A N 1
ATOM 826 C CA . PHE A 1 105 ? 4.715 -5.904 2.164 1.00 95.25 105 PHE A CA 1
ATOM 827 C C . PHE A 1 105 ? 4.150 -6.794 3.274 1.00 95.25 105 PHE A C 1
ATOM 829 O O . PHE A 1 105 ? 4.131 -6.360 4.425 1.00 95.25 105 PHE A O 1
ATOM 836 N N . LEU A 1 106 ? 3.721 -8.024 2.963 1.00 95.94 106 LEU A N 1
ATOM 837 C CA . LEU A 1 106 ? 3.045 -8.928 3.904 1.00 95.94 106 LEU A CA 1
ATOM 838 C C . LEU A 1 106 ? 1.758 -8.321 4.490 1.00 95.94 106 LEU A C 1
ATOM 840 O O . LEU A 1 106 ? 1.407 -8.581 5.641 1.00 95.94 106 LEU A O 1
ATOM 844 N N . LYS A 1 107 ? 1.064 -7.497 3.696 1.00 96.25 107 LYS A N 1
ATOM 845 C CA . LYS A 1 107 ? -0.199 -6.831 4.049 1.00 96.25 107 LYS A CA 1
ATOM 846 C C . LYS A 1 107 ? -1.309 -7.241 3.088 1.00 96.25 107 LYS A C 1
ATOM 848 O O . LYS A 1 107 ? -1.035 -7.704 1.987 1.00 96.25 107 LYS A O 1
ATOM 853 N N . LYS A 1 108 ? -2.568 -7.047 3.485 1.00 95.44 108 LYS A N 1
ATOM 854 C CA . LYS A 1 108 ? -3.728 -7.594 2.759 1.00 95.44 108 LYS A CA 1
ATOM 855 C C . LYS A 1 108 ? -4.578 -6.552 2.050 1.00 95.44 108 LYS A C 1
ATOM 857 O O . LYS A 1 108 ? -5.328 -6.919 1.141 1.00 95.44 108 LYS A O 1
ATOM 862 N N . ALA A 1 109 ? -4.523 -5.291 2.475 1.00 96.38 109 ALA A N 1
ATOM 863 C CA . ALA A 1 109 ? -5.404 -4.269 1.928 1.00 96.38 109 ALA A CA 1
ATOM 864 C C . ALA A 1 109 ? -4.792 -2.869 1.934 1.00 96.38 109 ALA A C 1
ATOM 866 O O . ALA A 1 109 ? -4.143 -2.456 2.895 1.00 96.38 109 ALA A O 1
ATOM 867 N N . TRP A 1 110 ? -5.092 -2.126 0.872 1.00 96.88 110 TRP A N 1
ATOM 868 C CA . TRP A 1 110 ? -4.969 -0.675 0.850 1.00 96.88 110 TRP A CA 1
ATOM 869 C C . TRP A 1 110 ? -6.135 -0.046 1.605 1.00 96.88 110 TRP A C 1
ATOM 871 O O . TRP A 1 110 ? -7.292 -0.408 1.365 1.00 96.88 110 TRP A O 1
ATOM 881 N N . LEU A 1 111 ? -5.829 0.918 2.468 1.00 96.00 111 LEU A N 1
ATOM 882 C CA . LEU A 1 111 ? -6.827 1.797 3.064 1.00 96.00 111 LEU A CA 1
ATOM 883 C C . LEU A 1 111 ? -7.536 2.643 2.001 1.00 96.00 111 LEU A C 1
ATOM 885 O O . LEU A 1 111 ? -7.088 2.750 0.856 1.00 96.00 111 LEU A O 1
ATOM 889 N N . ASP A 1 112 ? -8.674 3.208 2.390 1.00 92.88 112 ASP A N 1
ATOM 890 C CA . ASP A 1 112 ? -9.478 4.079 1.540 1.00 92.88 112 ASP A CA 1
ATOM 891 C C . ASP A 1 112 ? -8.645 5.223 0.923 1.00 92.88 112 ASP A C 1
ATOM 893 O O . ASP A 1 112 ? -7.836 5.879 1.583 1.00 92.88 112 ASP A O 1
ATOM 897 N N . ARG A 1 113 ? -8.863 5.465 -0.375 1.00 89.06 113 ARG A N 1
ATOM 898 C CA . ARG A 1 113 ? -8.132 6.450 -1.191 1.00 89.06 113 ARG A CA 1
ATOM 899 C C . ARG A 1 113 ? -8.478 7.899 -0.841 1.00 89.06 113 ARG A C 1
ATOM 901 O O . ARG A 1 113 ? -7.815 8.809 -1.339 1.00 89.06 113 ARG A O 1
ATOM 908 N N . ASN A 1 114 ? -9.530 8.115 -0.056 1.00 86.75 114 ASN A N 1
ATOM 909 C CA . ASN A 1 114 ? -9.940 9.424 0.440 1.00 86.75 114 ASN A CA 1
ATOM 910 C C . ASN A 1 114 ? -9.079 9.894 1.620 1.00 86.75 114 ASN A C 1
ATOM 912 O O . ASN A 1 114 ? -9.114 11.071 1.962 1.00 86.75 114 ASN A O 1
ATOM 916 N N . ILE A 1 115 ? -8.267 9.011 2.213 1.00 84.81 115 ILE A N 1
ATOM 917 C CA . ILE A 1 115 ? -7.279 9.378 3.231 1.00 84.81 115 ILE A CA 1
ATOM 918 C C . ILE A 1 115 ? -6.073 9.986 2.513 1.00 84.81 115 ILE A C 1
ATOM 920 O O . ILE A 1 115 ? -5.158 9.281 2.087 1.00 84.81 115 ILE A O 1
ATOM 924 N N . THR A 1 116 ? -6.095 11.304 2.329 1.00 76.19 116 THR A N 1
ATOM 925 C CA . THR A 1 116 ? -5.064 12.032 1.583 1.00 76.19 116 THR A CA 1
ATOM 926 C C . THR A 1 116 ? -4.193 12.902 2.493 1.00 76.19 116 THR A C 1
ATOM 928 O O . THR A 1 116 ? -4.416 13.005 3.701 1.00 76.19 116 THR A O 1
ATOM 931 N N . ASP A 1 117 ? -3.177 13.531 1.904 1.00 70.75 117 ASP A N 1
ATOM 932 C CA . ASP A 1 117 ? -2.318 14.524 2.566 1.00 70.75 117 ASP A CA 1
ATOM 933 C C . ASP A 1 117 ? -2.944 15.937 2.581 1.00 70.75 117 ASP A C 1
ATOM 935 O O . ASP A 1 117 ? -2.280 16.932 2.874 1.00 70.75 117 ASP A O 1
ATOM 939 N N . ASP A 1 118 ? -4.227 16.066 2.223 1.00 75.38 118 ASP A N 1
ATOM 940 C CA . ASP A 1 118 ? -4.917 17.345 2.318 1.00 75.38 118 ASP A CA 1
ATOM 941 C C . ASP A 1 118 ? -5.135 17.775 3.780 1.00 75.38 118 ASP A C 1
ATOM 943 O O . ASP A 1 118 ? -5.043 16.996 4.731 1.00 75.38 118 ASP A O 1
ATOM 947 N N . LYS A 1 119 ? -5.443 19.062 3.975 1.00 67.75 119 LYS A N 1
ATOM 948 C CA . LYS A 1 119 ? -5.633 19.629 5.318 1.00 67.75 119 LYS A CA 1
ATOM 949 C C . LYS A 1 119 ? -6.776 18.975 6.101 1.00 67.75 119 LYS A C 1
ATOM 951 O O . LYS A 1 119 ? -6.792 19.117 7.318 1.00 67.75 119 LYS A O 1
ATOM 956 N N . THR A 1 120 ? -7.727 18.328 5.431 1.00 70.38 120 THR A N 1
ATOM 957 C CA . THR A 1 120 ? -8.926 17.776 6.069 1.00 70.38 120 THR A CA 1
ATOM 958 C C . THR A 1 120 ? -8.685 16.382 6.630 1.00 70.38 120 THR A C 1
ATOM 960 O O . THR A 1 120 ? -9.194 16.075 7.703 1.00 70.38 120 THR A O 1
ATOM 963 N N . THR A 1 121 ? -7.845 15.574 5.977 1.00 79.75 121 THR A N 1
ATOM 964 C CA . THR A 1 121 ? -7.545 14.202 6.411 1.00 79.75 121 THR A CA 1
ATOM 965 C C . THR A 1 121 ? -6.153 14.024 7.008 1.00 79.75 121 THR A C 1
ATOM 967 O O . THR A 1 121 ? -5.840 12.930 7.477 1.00 79.75 121 THR A O 1
ATOM 970 N N . ARG A 1 122 ? -5.319 15.076 7.052 1.00 86.81 122 ARG A N 1
ATOM 971 C CA . ARG A 1 122 ? -3.949 15.000 7.593 1.00 86.81 122 ARG A CA 1
ATOM 972 C C . ARG A 1 122 ? -3.890 14.442 9.013 1.00 86.81 122 ARG A C 1
ATOM 974 O O . ARG A 1 122 ? -3.028 13.630 9.314 1.00 86.81 122 ARG A O 1
ATOM 981 N N . GLU A 1 123 ? -4.817 14.847 9.873 1.00 88.81 123 GLU A N 1
ATOM 982 C CA . GLU A 1 123 ? -4.834 14.424 11.279 1.00 88.81 123 GLU A CA 1
ATOM 983 C C . GLU A 1 123 ? -5.149 12.932 11.420 1.00 88.81 123 GLU A C 1
ATOM 985 O O . GLU A 1 123 ? -4.463 12.219 12.151 1.00 88.81 123 GLU A O 1
ATOM 990 N N . LEU A 1 124 ? -6.135 12.444 10.660 1.00 91.81 124 LEU A N 1
ATOM 991 C CA . LEU A 1 124 ? -6.432 11.018 10.569 1.00 91.81 124 LEU A CA 1
ATOM 992 C C . LEU A 1 124 ? -5.239 10.251 10.001 1.00 91.81 124 LEU A C 1
ATOM 994 O O . LEU A 1 124 ? -4.854 9.220 10.544 1.00 91.81 124 LEU A O 1
ATOM 998 N N . ARG A 1 125 ? -4.619 10.761 8.937 1.00 92.44 125 ARG A N 1
ATOM 999 C CA . ARG A 1 125 ? -3.436 10.148 8.334 1.00 92.44 125 ARG A CA 1
ATOM 1000 C C . ARG A 1 125 ? -2.282 10.025 9.336 1.00 92.44 125 ARG A C 1
ATOM 1002 O O . ARG A 1 125 ? -1.701 8.948 9.453 1.00 92.44 125 ARG A O 1
ATOM 1009 N N . ASP A 1 126 ? -1.980 11.088 10.076 1.00 91.81 126 ASP A N 1
ATOM 1010 C CA . ASP A 1 126 ? -0.921 11.093 11.089 1.00 91.81 126 ASP A CA 1
ATOM 1011 C C . ASP A 1 126 ? -1.228 10.107 12.223 1.00 91.81 126 ASP A C 1
ATOM 1013 O O . ASP A 1 126 ? -0.331 9.396 12.673 1.00 91.81 126 ASP A O 1
ATOM 1017 N N . TYR A 1 127 ? -2.489 10.004 12.648 1.00 94.12 127 TYR A N 1
ATOM 1018 C CA . TYR A 1 127 ? -2.922 8.997 13.616 1.00 94.12 127 TYR A CA 1
ATOM 1019 C C . TYR A 1 127 ? -2.715 7.568 13.087 1.00 94.12 127 TYR A C 1
ATOM 1021 O O . TYR A 1 127 ? -2.120 6.729 13.758 1.00 94.12 127 TYR A O 1
ATOM 1029 N N . LEU A 1 128 ? -3.140 7.278 11.856 1.00 95.38 128 LEU A N 1
ATOM 1030 C CA . LEU A 1 128 ? -2.982 5.949 11.256 1.00 95.38 128 LEU A CA 1
ATOM 1031 C C . LEU A 1 128 ? -1.507 5.528 11.172 1.00 95.38 128 LEU A C 1
ATOM 1033 O O . LEU A 1 128 ? -1.176 4.384 11.481 1.00 95.38 128 LEU A O 1
ATOM 1037 N N . ILE A 1 129 ? -0.622 6.450 10.788 1.00 94.56 129 ILE A N 1
ATOM 1038 C CA . ILE A 1 129 ? 0.812 6.172 10.645 1.00 94.56 129 ILE A CA 1
ATOM 1039 C C . ILE A 1 129 ? 1.492 6.049 12.012 1.00 94.56 129 ILE A C 1
ATOM 1041 O O . ILE A 1 129 ? 2.176 5.062 12.268 1.00 94.56 129 ILE A O 1
ATOM 1045 N N . ASN A 1 130 ? 1.323 7.042 12.887 1.00 94.19 130 ASN A N 1
ATOM 1046 C CA . ASN A 1 130 ? 2.115 7.145 14.114 1.00 94.19 130 ASN A CA 1
ATOM 1047 C C . ASN A 1 130 ? 1.534 6.317 15.263 1.00 94.19 130 ASN A C 1
ATOM 1049 O O . ASN A 1 130 ? 2.279 5.791 16.083 1.00 94.19 130 ASN A O 1
ATOM 1053 N N . GLU A 1 131 ? 0.208 6.205 15.336 1.00 94.06 131 GLU A N 1
ATOM 1054 C CA . GLU A 1 131 ? -0.471 5.590 16.475 1.00 94.06 131 GLU A CA 1
ATOM 1055 C C . GLU A 1 131 ? -0.870 4.150 16.181 1.00 94.06 131 GLU A C 1
ATOM 1057 O O . GLU A 1 131 ? -0.683 3.289 17.039 1.00 94.06 131 GLU A O 1
ATOM 1062 N N . LEU A 1 132 ? -1.390 3.876 14.980 1.00 95.50 132 LEU A N 1
ATOM 1063 C CA . LEU A 1 132 ? -1.718 2.511 14.551 1.00 95.50 132 LEU A CA 1
ATOM 1064 C C . LEU A 1 132 ? -0.557 1.798 13.840 1.00 95.50 132 LEU A C 1
ATOM 1066 O O . LEU A 1 132 ? -0.722 0.646 13.437 1.00 95.50 132 LEU A O 1
ATOM 1070 N N . GLU A 1 133 ? 0.595 2.464 13.699 1.00 95.81 133 GLU A N 1
ATOM 1071 C CA . GLU A 1 133 ? 1.818 1.929 13.080 1.00 95.81 133 GLU A CA 1
ATOM 1072 C C . GLU A 1 133 ? 1.596 1.415 11.644 1.00 95.81 133 GLU A C 1
ATOM 1074 O O . GLU A 1 133 ? 2.213 0.444 11.189 1.00 95.81 133 GLU A O 1
ATOM 1079 N N . ILE A 1 134 ? 0.682 2.056 10.908 1.00 96.69 134 ILE A N 1
ATOM 1080 C CA . ILE A 1 134 ? 0.376 1.679 9.529 1.00 96.69 134 ILE A CA 1
ATOM 1081 C C . ILE A 1 134 ? 1.457 2.231 8.609 1.00 96.69 134 ILE A C 1
ATOM 1083 O O . ILE A 1 134 ? 1.762 3.422 8.591 1.00 96.69 134 ILE A O 1
ATOM 1087 N N . ILE A 1 135 ? 2.020 1.339 7.797 1.00 95.06 135 ILE A N 1
ATOM 1088 C CA . ILE A 1 135 ? 3.063 1.690 6.842 1.00 95.06 135 ILE A CA 1
ATOM 1089 C C . ILE A 1 135 ? 2.435 2.486 5.700 1.00 95.06 135 ILE A C 1
ATOM 1091 O O . ILE A 1 135 ? 1.526 2.003 5.016 1.00 95.06 135 ILE A O 1
ATOM 1095 N N . GLU A 1 136 ? 2.969 3.681 5.464 1.00 95.12 136 GLU A N 1
ATOM 1096 C CA . GLU A 1 136 ? 2.722 4.407 4.229 1.00 95.12 136 GLU A CA 1
ATOM 1097 C C . GLU A 1 136 ? 3.705 3.962 3.141 1.00 95.12 136 GLU A C 1
ATOM 1099 O O . GLU A 1 136 ? 4.913 3.883 3.365 1.00 95.12 136 GLU A O 1
ATOM 1104 N N . VAL A 1 137 ? 3.179 3.680 1.951 1.00 94.94 137 VAL A N 1
ATOM 1105 C CA . VAL A 1 137 ? 3.944 3.216 0.797 1.00 94.94 137 VAL A CA 1
ATOM 1106 C C . VAL A 1 137 ? 3.811 4.209 -0.345 1.00 94.94 137 VAL A C 1
ATOM 1108 O O . VAL A 1 137 ? 2.711 4.547 -0.780 1.00 94.94 137 VAL A O 1
ATOM 1111 N N . ASP A 1 138 ? 4.956 4.622 -0.869 1.00 92.44 138 ASP A N 1
ATOM 1112 C CA . ASP A 1 138 ? 5.103 5.412 -2.083 1.00 92.44 138 ASP A CA 1
ATOM 1113 C C . ASP A 1 138 ? 5.889 4.641 -3.156 1.00 92.44 138 ASP A C 1
ATOM 1115 O O . ASP A 1 138 ? 6.313 3.496 -2.954 1.00 92.44 138 ASP A O 1
ATOM 1119 N N . PHE A 1 139 ? 6.071 5.250 -4.331 1.00 90.69 139 PHE A N 1
ATOM 1120 C CA . PHE A 1 139 ? 6.795 4.604 -5.428 1.00 90.69 139 PHE A CA 1
ATOM 1121 C C . PHE A 1 139 ? 8.259 4.314 -5.085 1.00 90.69 139 PHE A C 1
ATOM 1123 O O . PHE A 1 139 ? 8.819 3.348 -5.601 1.00 90.69 139 PHE A O 1
ATOM 1130 N N . GLU A 1 140 ? 8.881 5.096 -4.201 1.00 91.19 140 GLU A N 1
ATOM 1131 C CA . GLU A 1 140 ? 10.241 4.827 -3.741 1.00 91.19 140 GLU A CA 1
ATOM 1132 C C . GLU A 1 140 ? 10.297 3.572 -2.859 1.00 91.19 140 GLU A C 1
ATOM 1134 O O . GLU A 1 140 ? 11.123 2.681 -3.080 1.00 91.19 140 GLU A O 1
ATOM 1139 N N . SER A 1 141 ? 9.387 3.460 -1.894 1.00 92.88 141 SER A N 1
ATOM 1140 C CA . SER A 1 141 ? 9.244 2.302 -1.010 1.00 92.88 141 SER A CA 1
ATOM 1141 C C . SER A 1 141 ? 8.902 1.042 -1.803 1.00 92.88 141 SER A C 1
ATOM 1143 O O . SER A 1 141 ? 9.496 -0.018 -1.584 1.00 92.88 141 SER A O 1
ATOM 1145 N N . PHE A 1 142 ? 8.014 1.165 -2.791 1.00 94.19 142 PHE A N 1
ATOM 1146 C CA . PHE A 1 142 ? 7.726 0.111 -3.756 1.00 94.19 142 PHE A CA 1
ATOM 1147 C C . PHE A 1 142 ? 8.979 -0.297 -4.546 1.00 94.19 142 PHE A C 1
ATOM 1149 O O . PHE A 1 142 ? 9.352 -1.471 -4.537 1.00 94.19 142 PHE A O 1
ATOM 1156 N N . ALA A 1 143 ? 9.705 0.656 -5.139 1.00 91.94 143 ALA A N 1
ATOM 1157 C CA . ALA A 1 143 ? 10.947 0.401 -5.873 1.00 91.94 143 ALA A CA 1
ATOM 1158 C C . ALA A 1 143 ? 12.041 -0.257 -5.008 1.00 91.94 143 ALA A C 1
ATOM 1160 O O . ALA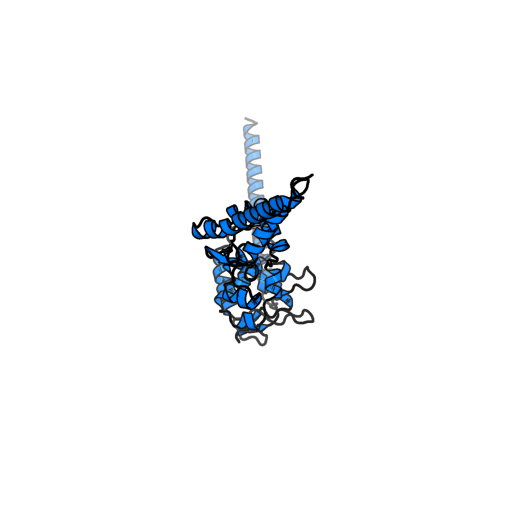 A 1 143 ? 12.862 -1.034 -5.502 1.00 91.94 143 ALA A O 1
ATOM 1161 N N . ARG A 1 144 ? 12.054 0.003 -3.696 1.00 92.81 144 ARG A N 1
ATOM 1162 C CA . ARG A 1 144 ? 12.938 -0.692 -2.747 1.00 92.81 144 ARG A CA 1
ATOM 1163 C C . ARG A 1 144 ? 12.552 -2.158 -2.572 1.00 92.81 144 ARG A C 1
ATOM 1165 O O . ARG A 1 144 ? 13.453 -2.995 -2.488 1.00 92.81 144 ARG A O 1
ATOM 1172 N N . LYS A 1 145 ? 11.257 -2.479 -2.563 1.00 94.44 145 LYS A N 1
ATOM 1173 C CA . LYS A 1 145 ? 10.731 -3.830 -2.313 1.00 94.44 145 LYS A CA 1
ATOM 1174 C C . LYS A 1 145 ? 10.687 -4.741 -3.534 1.00 94.44 145 LYS A C 1
ATOM 1176 O O . LYS A 1 145 ? 10.794 -5.949 -3.351 1.00 94.44 145 LYS A O 1
ATOM 1181 N N . ILE A 1 146 ? 10.583 -4.203 -4.751 1.00 93.69 146 ILE A N 1
ATOM 1182 C CA . ILE A 1 146 ? 10.552 -5.047 -5.956 1.00 93.69 146 ILE A CA 1
ATOM 1183 C C . ILE A 1 146 ? 11.808 -5.921 -6.074 1.00 93.69 146 ILE A C 1
ATOM 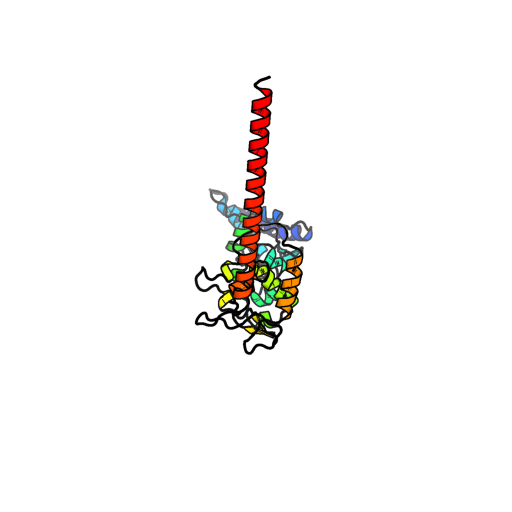1185 O O . ILE A 1 146 ? 12.934 -5.478 -5.803 1.00 93.69 146 ILE A O 1
ATOM 1189 N N . THR A 1 147 ? 11.596 -7.160 -6.508 1.00 92.75 147 THR A N 1
ATOM 1190 C CA . THR A 1 147 ? 12.629 -8.168 -6.765 1.00 92.75 147 THR A CA 1
ATOM 1191 C C . THR A 1 147 ? 12.487 -8.704 -8.186 1.00 92.75 147 THR A C 1
ATOM 1193 O O . THR A 1 147 ? 11.430 -8.576 -8.801 1.00 92.75 147 THR A O 1
ATOM 1196 N N . ASP A 1 148 ? 13.546 -9.315 -8.708 1.00 91.69 148 ASP A N 1
ATOM 1197 C CA . ASP A 1 148 ? 13.512 -10.043 -9.978 1.00 91.69 148 ASP A CA 1
ATOM 1198 C C . ASP A 1 148 ? 12.448 -11.150 -9.965 1.00 91.69 148 ASP A C 1
ATOM 1200 O O . ASP A 1 148 ? 11.674 -11.259 -10.912 1.00 91.69 148 ASP A O 1
ATOM 1204 N N . LYS A 1 149 ? 12.345 -11.903 -8.863 1.00 94.06 149 LYS A N 1
ATOM 1205 C CA . LYS A 1 149 ? 11.339 -12.959 -8.679 1.00 94.06 149 LYS A CA 1
ATOM 1206 C C . LYS A 1 149 ? 9.919 -12.421 -8.789 1.00 94.06 149 LYS A C 1
ATOM 1208 O O . LYS A 1 149 ? 9.134 -12.961 -9.558 1.00 94.06 149 LYS A O 1
ATOM 1213 N N . PHE A 1 150 ? 9.616 -11.333 -8.077 1.00 95.38 150 PHE A N 1
ATOM 1214 C CA . PHE A 1 150 ? 8.310 -10.678 -8.158 1.00 95.38 150 PHE A CA 1
ATOM 1215 C C . PHE A 1 150 ? 7.994 -10.278 -9.601 1.00 95.38 150 PHE A C 1
ATOM 1217 O O . PHE A 1 150 ? 6.922 -10.593 -10.113 1.00 95.38 150 PHE A O 1
ATOM 1224 N N . LEU A 1 151 ? 8.944 -9.625 -10.279 1.00 94.56 151 LEU A N 1
ATOM 1225 C CA . LEU A 1 151 ? 8.745 -9.137 -11.641 1.00 94.56 151 LEU A CA 1
ATOM 1226 C C . LEU A 1 151 ? 8.586 -10.273 -12.658 1.00 94.56 151 LEU A C 1
ATOM 1228 O O . LEU A 1 151 ? 7.781 -10.135 -13.572 1.00 94.56 151 LEU A O 1
ATOM 1232 N N . GLN A 1 152 ? 9.271 -11.406 -12.491 1.00 94.69 152 GLN A N 1
ATOM 1233 C CA . GLN A 1 152 ? 9.115 -12.580 -13.362 1.00 94.69 152 GLN A CA 1
ATOM 1234 C C . GLN A 1 152 ? 7.693 -13.161 -13.336 1.00 94.69 152 GLN A C 1
ATOM 1236 O O . GLN A 1 152 ? 7.263 -13.747 -14.324 1.00 94.69 152 GLN A O 1
ATOM 1241 N N . THR A 1 153 ? 6.940 -12.976 -12.245 1.00 94.94 153 THR A N 1
ATOM 1242 C CA . THR A 1 153 ? 5.543 -13.446 -12.159 1.00 94.94 153 THR A CA 1
ATOM 1243 C C . THR A 1 153 ? 4.553 -12.594 -12.955 1.00 94.94 153 THR A C 1
ATOM 1245 O O . THR A 1 153 ? 3.412 -13.009 -13.153 1.00 94.94 153 THR A O 1
ATOM 1248 N N . LYS A 1 154 ? 4.943 -11.384 -13.375 1.00 94.69 154 LYS A N 1
ATOM 1249 C CA . LYS A 1 154 ? 4.019 -10.403 -13.961 1.00 94.69 154 LYS A CA 1
ATOM 1250 C C . LYS A 1 154 ? 3.880 -10.581 -15.465 1.00 94.69 154 LYS A C 1
ATOM 1252 O O . LYS A 1 154 ? 4.854 -10.896 -16.150 1.00 94.69 154 LYS A O 1
ATOM 1257 N N . SER A 1 155 ? 2.687 -10.327 -15.993 1.00 94.31 155 SER A N 1
ATOM 1258 C CA . SER A 1 155 ? 2.448 -10.357 -17.437 1.00 94.31 155 SER A CA 1
ATOM 1259 C C . SER A 1 155 ? 3.167 -9.207 -18.147 1.00 94.31 155 SER A C 1
ATOM 1261 O O . SER A 1 155 ? 3.710 -8.302 -17.505 1.00 94.31 155 SER A O 1
ATOM 1263 N N . ASP A 1 156 ? 3.214 -9.249 -19.475 1.00 88.50 156 ASP A N 1
ATOM 1264 C CA . ASP A 1 156 ? 3.798 -8.149 -20.240 1.00 88.50 156 ASP A CA 1
ATOM 1265 C C . ASP A 1 156 ? 2.952 -6.876 -20.104 1.00 88.50 156 ASP A C 1
ATOM 1267 O O . ASP A 1 156 ? 3.522 -5.808 -19.906 1.00 88.50 156 ASP A O 1
ATOM 1271 N N . GLU A 1 157 ? 1.619 -6.981 -20.086 1.00 89.25 157 GLU A N 1
ATOM 1272 C CA . GLU A 1 157 ? 0.710 -5.838 -19.900 1.00 89.25 157 GLU A CA 1
ATOM 1273 C C . GLU A 1 157 ? 0.968 -5.127 -18.565 1.00 89.25 157 GLU A C 1
ATOM 1275 O O . GLU A 1 157 ? 1.025 -3.899 -18.503 1.00 89.25 157 GLU A O 1
ATOM 1280 N N . TRP A 1 158 ? 1.199 -5.896 -17.495 1.00 93.69 158 TRP A N 1
ATOM 1281 C CA . TRP A 1 158 ? 1.571 -5.331 -16.198 1.00 93.69 158 TRP A CA 1
ATOM 1282 C C . TRP A 1 158 ? 2.920 -4.604 -16.270 1.00 93.69 158 TRP A C 1
ATOM 1284 O O . TRP A 1 158 ? 3.066 -3.520 -15.708 1.00 93.69 158 TRP A O 1
ATOM 1294 N N . MET A 1 159 ? 3.908 -5.164 -16.981 1.00 87.81 159 MET A N 1
ATOM 1295 C CA . MET A 1 159 ? 5.213 -4.514 -17.167 1.00 87.81 159 MET A CA 1
ATOM 1296 C C . MET A 1 159 ? 5.111 -3.225 -17.986 1.00 87.81 159 MET A C 1
ATOM 1298 O O . MET A 1 159 ? 5.842 -2.275 -17.715 1.00 87.81 159 MET A O 1
ATOM 1302 N N . ILE A 1 160 ? 4.205 -3.170 -18.960 1.00 83.75 160 ILE A N 1
ATOM 1303 C CA . ILE A 1 160 ? 3.931 -1.960 -19.736 1.00 83.75 160 ILE A CA 1
ATOM 1304 C C . ILE A 1 160 ? 3.352 -0.875 -18.829 1.00 83.75 160 ILE A C 1
ATOM 1306 O O . ILE A 1 160 ? 3.898 0.229 -18.796 1.00 83.75 160 ILE A O 1
ATOM 1310 N N . ASP A 1 161 ? 2.327 -1.181 -18.025 1.00 84.31 161 ASP A N 1
ATOM 1311 C CA . ASP A 1 161 ? 1.770 -0.210 -17.069 1.00 84.31 161 ASP A CA 1
ATOM 1312 C C . ASP A 1 161 ? 2.823 0.223 -16.031 1.00 84.31 161 ASP A C 1
ATOM 1314 O O . ASP A 1 161 ? 2.985 1.412 -15.747 1.00 84.31 161 ASP A O 1
ATOM 1318 N N . PHE A 1 162 ? 3.647 -0.717 -15.551 1.00 86.94 162 PHE A N 1
ATOM 1319 C CA . PHE A 1 162 ? 4.774 -0.421 -14.664 1.00 86.94 162 PHE A CA 1
ATOM 1320 C C . PHE A 1 162 ? 5.724 0.615 -15.271 1.00 86.94 162 PHE A C 1
ATOM 1322 O O . PHE A 1 162 ? 6.017 1.639 -14.647 1.00 86.94 162 PHE A O 1
ATOM 1329 N N . TYR A 1 163 ? 6.201 0.374 -16.496 1.00 82.88 163 TYR A N 1
ATOM 1330 C CA . TYR A 1 163 ? 7.077 1.312 -17.188 1.00 82.88 163 TYR A CA 1
ATOM 1331 C C . TYR A 1 163 ? 6.369 2.644 -17.441 1.00 82.88 163 TYR A C 1
ATOM 1333 O O . TYR A 1 163 ? 6.966 3.690 -17.232 1.00 82.88 163 TYR A O 1
ATOM 1341 N N . THR A 1 164 ? 5.087 2.650 -17.787 1.00 79.94 164 THR A N 1
ATOM 1342 C CA . THR A 1 164 ? 4.322 3.894 -17.978 1.00 79.94 164 THR A CA 1
ATOM 1343 C C . THR A 1 164 ? 4.343 4.768 -16.731 1.00 79.94 164 THR A C 1
ATOM 1345 O O . THR A 1 164 ? 4.711 5.942 -16.780 1.00 79.94 164 THR A O 1
ATOM 1348 N N . ARG A 1 165 ? 4.014 4.185 -15.577 1.00 82.00 165 ARG A N 1
ATOM 1349 C CA . ARG A 1 165 ? 3.940 4.910 -14.303 1.00 82.00 165 ARG A CA 1
ATOM 1350 C C . ARG A 1 165 ? 5.299 5.448 -13.868 1.00 82.00 165 ARG A C 1
ATOM 1352 O O . ARG A 1 165 ? 5.388 6.556 -13.341 1.00 82.00 165 ARG A O 1
ATOM 1359 N N . LEU A 1 166 ? 6.382 4.726 -14.161 1.00 82.50 166 LEU A N 1
ATOM 1360 C CA . LEU A 1 166 ? 7.738 5.182 -13.852 1.00 82.50 166 LEU A CA 1
ATOM 1361 C C . LEU A 1 166 ? 8.135 6.478 -14.578 1.00 82.50 166 LEU A C 1
ATOM 1363 O O . LEU A 1 166 ? 9.027 7.177 -14.094 1.00 82.50 166 LEU A O 1
ATOM 1367 N N . LEU A 1 167 ? 7.486 6.857 -15.685 1.00 75.00 167 LEU A N 1
ATOM 1368 C CA . LEU A 1 167 ? 7.788 8.110 -16.396 1.00 75.00 167 LEU A CA 1
ATOM 1369 C C . LEU A 1 167 ? 7.553 9.340 -15.515 1.00 75.00 167 LEU A C 1
ATOM 1371 O O . LEU A 1 167 ? 8.323 10.301 -15.590 1.00 75.00 167 LEU A O 1
ATOM 1375 N N . GLY A 1 168 ? 6.524 9.288 -14.663 1.00 74.94 168 GLY A N 1
ATOM 1376 C CA . GLY A 1 168 ? 6.219 10.333 -13.685 1.00 74.94 168 GLY A CA 1
ATOM 1377 C C . GLY A 1 168 ? 7.191 10.366 -12.501 1.00 74.94 168 GLY A C 1
ATOM 1378 O O . GLY A 1 168 ? 7.287 11.376 -11.812 1.00 74.94 168 GLY A O 1
ATOM 1379 N N . GLN A 1 169 ? 7.968 9.299 -12.291 1.00 82.00 169 GLN A N 1
ATOM 1380 C CA . GLN A 1 169 ? 8.794 9.086 -11.100 1.00 82.00 169 GLN A CA 1
ATOM 1381 C C . GLN A 1 169 ? 10.287 9.341 -11.371 1.00 82.00 169 GLN A C 1
ATOM 1383 O O . GLN A 1 169 ? 11.142 8.494 -11.107 1.00 82.00 169 GLN A O 1
ATOM 1388 N N . GLN A 1 170 ? 10.619 10.518 -11.920 1.00 78.44 170 GLN A N 1
ATOM 1389 C CA . GLN A 1 170 ? 11.978 10.849 -12.391 1.00 78.44 170 GLN A CA 1
ATOM 1390 C C . GLN A 1 170 ? 13.076 10.685 -11.331 1.00 78.44 170 GLN A C 1
ATOM 1392 O O . GLN A 1 170 ? 14.207 10.314 -11.656 1.00 78.44 170 GLN A O 1
ATOM 1397 N N . SER A 1 171 ? 12.762 10.930 -10.058 1.00 82.12 171 SER A N 1
ATOM 1398 C CA . SER A 1 171 ? 13.699 10.758 -8.940 1.00 82.12 171 SER A CA 1
ATOM 1399 C C . SER A 1 171 ? 14.237 9.324 -8.832 1.00 82.12 171 SER A C 1
ATOM 1401 O O . SER A 1 171 ? 15.390 9.127 -8.444 1.00 82.12 171 SER A O 1
ATOM 1403 N N . LEU A 1 172 ? 13.449 8.326 -9.245 1.00 83.56 172 LEU A N 1
ATOM 1404 C CA . LEU A 1 172 ? 13.790 6.909 -9.117 1.00 83.56 172 LEU A CA 1
ATOM 1405 C C . LEU A 1 172 ? 14.777 6.410 -10.173 1.00 83.56 172 LEU A C 1
ATOM 1407 O O . LEU A 1 172 ? 15.378 5.350 -9.976 1.00 83.56 172 LEU A O 1
ATOM 1411 N N . TRP A 1 173 ? 14.985 7.162 -11.258 1.00 78.69 173 TRP A N 1
ATOM 1412 C CA . TRP A 1 173 ? 15.825 6.735 -12.383 1.00 78.69 173 TRP A CA 1
ATOM 1413 C C . TRP A 1 173 ? 16.785 7.791 -12.949 1.00 78.69 173 TRP A C 1
ATOM 1415 O O . TRP A 1 173 ? 17.762 7.425 -13.612 1.00 78.69 173 TRP A O 1
ATOM 1425 N N . SER A 1 174 ? 16.557 9.086 -12.710 1.00 73.19 174 SER A N 1
ATOM 1426 C CA . SER A 1 174 ? 17.369 10.147 -13.319 1.00 73.19 174 SER A CA 1
ATOM 1427 C C . SER A 1 174 ? 18.829 10.138 -12.845 1.00 73.19 174 SER A C 1
ATOM 1429 O O . SER A 1 174 ? 19.155 9.748 -11.734 1.00 73.19 174 SER A O 1
ATOM 1431 N N . TYR A 1 175 ? 19.747 10.616 -13.686 1.00 65.06 175 TYR A N 1
ATOM 1432 C CA . TYR A 1 175 ? 21.182 10.671 -13.364 1.00 65.06 175 TYR A CA 1
ATOM 1433 C C . TYR A 1 175 ? 21.556 11.736 -12.312 1.00 65.06 175 TYR A C 1
ATOM 1435 O O . TYR A 1 175 ? 22.676 11.739 -11.814 1.00 65.06 175 TYR A O 1
ATOM 1443 N N . ARG A 1 176 ? 20.652 12.672 -11.987 1.00 58.50 176 ARG A N 1
ATOM 1444 C CA . ARG A 1 176 ? 20.978 13.884 -11.207 1.00 58.50 176 ARG A CA 1
ATOM 1445 C C . ARG A 1 176 ? 21.005 13.685 -9.684 1.00 58.50 176 ARG A C 1
ATOM 1447 O O . ARG A 1 176 ? 21.330 14.632 -8.976 1.00 58.50 176 ARG A O 1
ATOM 1454 N N . GLY A 1 177 ? 20.676 12.496 -9.182 1.00 50.97 177 GLY A N 1
ATOM 1455 C CA . GLY A 1 177 ? 20.737 12.153 -7.758 1.00 50.97 177 GLY A CA 1
ATOM 1456 C C . GLY A 1 177 ? 21.762 11.055 -7.478 1.00 50.97 177 GLY A C 1
ATOM 1457 O O . GLY A 1 177 ? 22.128 10.298 -8.378 1.00 50.97 177 GLY A O 1
ATOM 1458 N N . ASN A 1 178 ? 22.211 10.948 -6.223 1.00 52.50 178 ASN A N 1
ATOM 1459 C CA . ASN A 1 178 ? 22.908 9.759 -5.714 1.00 52.50 178 ASN A CA 1
ATOM 1460 C C . ASN A 1 178 ? 22.250 8.487 -6.280 1.00 52.50 178 ASN A C 1
ATOM 1462 O O . ASN A 1 178 ? 21.032 8.377 -6.185 1.00 52.50 178 ASN A O 1
ATOM 1466 N N . LYS A 1 179 ? 23.047 7.583 -6.883 1.00 63.69 179 LYS A N 1
ATOM 1467 C CA . LYS A 1 179 ? 22.654 6.321 -7.557 1.00 63.69 179 LYS A CA 1
ATOM 1468 C C . LYS A 1 179 ? 21.158 5.981 -7.422 1.00 63.69 179 LYS A C 1
ATOM 1470 O O . LYS A 1 179 ? 20.773 5.253 -6.508 1.00 63.69 179 LYS A O 1
ATOM 1475 N N . SER A 1 180 ? 20.323 6.512 -8.321 1.00 77.44 180 SER A N 1
ATOM 1476 C CA . SER A 1 180 ? 18.879 6.268 -8.277 1.00 77.44 180 SER A CA 1
ATOM 1477 C C . SER A 1 180 ? 18.573 4.775 -8.278 1.00 77.44 180 SER A C 1
ATOM 1479 O O . SER A 1 180 ? 19.149 4.018 -9.063 1.00 77.44 180 SER A O 1
ATOM 1481 N N . ILE A 1 181 ? 17.668 4.352 -7.396 1.00 86.38 181 ILE A N 1
ATOM 1482 C CA . ILE A 1 181 ? 17.501 2.940 -7.039 1.00 86.38 181 ILE A CA 1
ATOM 1483 C C . ILE A 1 181 ? 17.181 2.033 -8.232 1.00 86.38 181 ILE A C 1
ATOM 1485 O O . ILE A 1 181 ? 17.641 0.895 -8.287 1.00 86.38 181 ILE A O 1
ATOM 1489 N N . LEU A 1 182 ? 16.439 2.531 -9.224 1.00 86.50 182 LEU A N 1
ATOM 1490 C CA . LEU A 1 182 ? 16.043 1.722 -10.375 1.00 86.50 182 LEU A CA 1
ATOM 1491 C C . LEU A 1 182 ? 17.165 1.517 -11.396 1.00 86.50 182 LEU A C 1
ATOM 1493 O O . LEU A 1 182 ? 17.044 0.663 -12.266 1.00 86.50 182 LEU A O 1
ATOM 1497 N N . ARG A 1 183 ? 18.276 2.255 -11.289 1.00 83.38 183 ARG A N 1
ATOM 1498 C CA . ARG A 1 183 ? 19.431 2.092 -12.185 1.00 83.38 183 ARG A CA 1
ATOM 1499 C C . ARG A 1 183 ? 20.187 0.791 -11.939 1.00 83.38 183 ARG A C 1
ATOM 1501 O O . ARG A 1 183 ? 20.810 0.279 -12.864 1.00 83.38 183 ARG A O 1
ATOM 1508 N N . THR A 1 184 ? 20.132 0.280 -10.712 1.00 83.38 184 THR A N 1
ATOM 1509 C CA . THR A 1 184 ? 20.830 -0.940 -10.283 1.00 83.38 184 THR A CA 1
ATOM 1510 C C . THR A 1 184 ? 19.878 -2.110 -10.038 1.00 83.38 184 THR A C 1
ATOM 1512 O O . THR A 1 184 ? 20.320 -3.248 -9.913 1.00 83.38 184 THR A O 1
ATOM 1515 N N . LYS A 1 185 ? 18.564 -1.864 -9.984 1.00 88.12 185 LYS A N 1
ATOM 1516 C CA . LYS A 1 185 ? 17.550 -2.915 -9.845 1.00 88.12 185 LYS A CA 1
ATOM 1517 C C . LYS A 1 185 ? 17.309 -3.626 -11.183 1.00 88.12 185 LYS A C 1
ATOM 1519 O O . LYS A 1 185 ? 17.207 -2.948 -12.206 1.00 88.12 185 LYS A O 1
ATOM 1524 N N . PRO A 1 186 ? 17.131 -4.961 -11.191 1.00 90.75 186 PRO A N 1
ATOM 1525 C CA . PRO A 1 186 ? 16.822 -5.720 -12.395 1.00 90.75 186 PRO A CA 1
ATOM 1526 C C . PRO A 1 186 ? 15.367 -5.517 -12.825 1.00 90.75 186 PRO A C 1
ATOM 1528 O O . PRO A 1 186 ? 14.509 -6.362 -12.601 1.00 90.75 186 PRO A O 1
ATOM 1531 N N . ILE A 1 187 ? 15.067 -4.358 -13.404 1.00 88.88 187 ILE A N 1
ATOM 1532 C CA . ILE A 1 187 ? 13.704 -3.989 -13.807 1.00 88.88 187 ILE A CA 1
ATOM 1533 C C . ILE A 1 187 ? 13.438 -4.162 -15.299 1.00 88.88 187 ILE A C 1
ATOM 1535 O O . ILE A 1 187 ? 12.280 -4.143 -15.710 1.00 88.88 187 ILE A O 1
ATOM 1539 N N . ILE A 1 188 ? 14.479 -4.328 -16.117 1.00 87.75 188 ILE A N 1
ATOM 1540 C CA . ILE A 1 188 ? 14.346 -4.403 -17.571 1.00 87.75 188 ILE A CA 1
ATOM 1541 C C . ILE A 1 188 ? 14.146 -5.852 -17.991 1.00 87.75 188 ILE A C 1
ATOM 1543 O O . ILE A 1 188 ? 15.032 -6.675 -17.767 1.00 87.75 188 ILE A O 1
ATOM 1547 N N . ARG A 1 189 ? 13.003 -6.155 -18.612 1.00 88.25 189 ARG A N 1
ATOM 1548 C CA . ARG A 1 189 ? 12.691 -7.498 -19.105 1.00 88.25 189 ARG A CA 1
ATOM 1549 C C . ARG A 1 189 ? 13.216 -7.707 -20.528 1.00 88.25 189 ARG A C 1
ATOM 1551 O O . ARG A 1 189 ? 12.971 -6.897 -21.426 1.00 88.25 189 ARG A O 1
ATOM 1558 N N . LEU A 1 190 ? 13.937 -8.808 -20.712 1.00 88.56 190 LEU A N 1
ATOM 1559 C CA . LEU A 1 190 ? 14.499 -9.264 -21.984 1.00 88.56 190 LEU A CA 1
ATOM 1560 C C . LEU A 1 190 ? 13.511 -10.169 -22.737 1.00 88.56 190 LEU A C 1
ATOM 1562 O O . LEU A 1 190 ? 12.506 -10.611 -22.180 1.00 88.56 190 LEU A O 1
ATOM 1566 N N . GLU A 1 191 ? 13.829 -10.509 -23.988 1.00 86.44 191 GLU A N 1
ATOM 1567 C CA . GLU A 1 191 ? 13.082 -11.513 -24.772 1.00 86.44 191 GLU A CA 1
ATOM 1568 C C . GLU A 1 191 ? 12.980 -12.879 -24.085 1.00 86.44 191 GLU A C 1
ATOM 1570 O O . GLU A 1 191 ? 11.983 -13.582 -24.222 1.00 86.44 191 GLU A O 1
ATOM 1575 N N . THR A 1 192 ? 13.985 -13.238 -23.286 1.00 89.44 192 THR A N 1
ATOM 1576 C CA . THR A 1 192 ? 14.006 -14.479 -22.498 1.00 89.44 192 THR A CA 1
ATOM 1577 C C . THR A 1 192 ? 13.067 -14.447 -21.287 1.00 89.44 192 THR A C 1
ATOM 1579 O O . THR A 1 192 ? 12.993 -15.430 -20.558 1.00 89.44 192 THR A O 1
ATOM 1582 N N . ASN A 1 193 ? 12.361 -13.335 -21.048 1.00 90.12 193 ASN A N 1
ATOM 1583 C CA . ASN A 1 193 ? 11.634 -13.004 -19.814 1.00 90.12 193 ASN A CA 1
ATOM 1584 C C . ASN A 1 193 ? 12.515 -12.856 -18.564 1.00 90.12 193 ASN A C 1
ATOM 1586 O O . ASN A 1 193 ? 12.007 -12.595 -17.473 1.00 90.12 193 ASN A O 1
ATOM 1590 N N . GLU A 1 194 ? 13.835 -12.952 -18.709 1.00 92.31 194 GLU A N 1
ATOM 1591 C CA . GLU A 1 194 ? 14.761 -12.614 -17.638 1.00 92.31 194 GLU A CA 1
ATOM 1592 C C . GLU A 1 194 ? 14.807 -11.102 -17.425 1.00 92.31 194 GLU A C 1
ATOM 1594 O O . GLU A 1 194 ? 14.588 -10.303 -18.341 1.00 92.31 194 GLU A O 1
ATOM 1599 N N . HIS A 1 195 ? 15.130 -10.715 -16.196 1.00 90.25 195 HIS A N 1
ATOM 1600 C CA . HIS A 1 195 ? 15.220 -9.324 -15.794 1.00 90.25 195 HIS A CA 1
ATOM 1601 C C . HIS A 1 195 ? 16.676 -8.922 -15.549 1.00 90.25 195 HIS A C 1
ATOM 1603 O O . HIS A 1 195 ? 17.416 -9.621 -14.858 1.00 90.25 195 HIS A O 1
ATOM 1609 N N . ILE A 1 196 ? 17.085 -7.774 -16.090 1.00 87.38 196 ILE A N 1
ATOM 1610 C CA . ILE A 1 196 ? 18.431 -7.216 -15.932 1.00 87.38 196 ILE A CA 1
ATOM 1611 C C . ILE A 1 196 ? 18.373 -5.762 -15.470 1.00 87.38 196 ILE A C 1
ATOM 1613 O O . ILE A 1 196 ? 17.403 -5.038 -15.719 1.00 87.38 196 ILE A O 1
ATOM 1617 N N . ALA A 1 197 ? 19.410 -5.332 -14.751 1.00 86.62 197 ALA A N 1
ATOM 1618 C CA . ALA A 1 197 ? 19.554 -3.937 -14.373 1.00 86.62 197 ALA A CA 1
ATOM 1619 C C . ALA A 1 197 ? 19.922 -3.084 -15.598 1.00 86.62 197 ALA A C 1
ATOM 1621 O O . ALA A 1 197 ? 20.694 -3.544 -16.443 1.00 86.62 197 ALA A O 1
ATOM 1622 N N . PRO A 1 198 ? 19.422 -1.840 -15.702 1.00 83.75 198 PRO A N 1
ATOM 1623 C CA . PRO A 1 198 ? 19.803 -0.948 -16.795 1.00 83.75 198 PRO A CA 1
ATOM 1624 C C . PRO A 1 198 ? 21.317 -0.696 -16.855 1.00 83.75 198 PRO A C 1
ATOM 1626 O O . PRO A 1 198 ? 21.904 -0.670 -17.940 1.00 83.75 198 PRO A O 1
ATOM 1629 N N . PHE A 1 199 ? 21.949 -0.550 -15.685 1.00 81.19 199 PHE A N 1
ATOM 1630 C CA . PHE A 1 199 ? 23.380 -0.300 -15.541 1.00 81.19 199 PHE A CA 1
ATOM 1631 C C . PHE A 1 199 ? 24.055 -1.365 -14.676 1.00 81.19 199 PHE A C 1
ATOM 1633 O O . PHE A 1 199 ? 23.408 -1.994 -13.840 1.00 81.19 199 PHE A O 1
ATOM 1640 N N . ASN A 1 200 ? 25.349 -1.590 -14.893 1.00 81.38 200 ASN A N 1
ATOM 1641 C CA . ASN A 1 200 ? 26.185 -2.411 -14.015 1.00 81.38 200 ASN A CA 1
ATOM 1642 C C . ASN A 1 200 ? 26.771 -1.568 -12.863 1.00 81.38 200 ASN A C 1
ATOM 1644 O O . ASN A 1 200 ? 26.520 -0.363 -12.770 1.00 81.38 200 ASN A O 1
ATOM 1648 N N . ASP A 1 201 ? 27.583 -2.187 -12.004 1.00 82.94 201 ASP A N 1
ATOM 1649 C CA . ASP A 1 201 ? 28.206 -1.508 -10.857 1.00 82.94 201 ASP A CA 1
ATOM 1650 C C . ASP A 1 201 ? 29.136 -0.349 -11.267 1.00 82.94 201 ASP A C 1
ATOM 1652 O O . ASP A 1 201 ? 29.213 0.662 -10.561 1.00 82.94 201 ASP A O 1
ATOM 1656 N N . ASP A 1 202 ? 29.738 -0.439 -12.460 1.00 81.44 202 ASP A N 1
ATOM 1657 C CA . ASP A 1 202 ? 30.550 0.614 -13.090 1.00 81.44 202 ASP A CA 1
ATOM 1658 C C . ASP A 1 202 ? 29.710 1.719 -13.756 1.00 81.44 202 ASP A C 1
ATOM 1660 O O . ASP A 1 202 ? 30.244 2.588 -14.444 1.00 81.44 202 ASP A O 1
ATOM 1664 N N . SER A 1 203 ? 28.382 1.694 -13.598 1.00 76.31 203 SER A N 1
ATOM 1665 C CA . SER A 1 203 ? 27.440 2.614 -14.252 1.00 76.31 203 SER A CA 1
ATOM 1666 C C . SER A 1 203 ? 27.449 2.559 -15.788 1.00 76.31 203 SER A C 1
ATOM 1668 O O . SER A 1 203 ? 26.980 3.490 -16.446 1.00 76.31 203 SER A O 1
ATOM 1670 N N . LYS A 1 204 ? 27.937 1.461 -16.376 1.00 77.88 204 LYS A N 1
ATOM 1671 C CA . LYS A 1 204 ? 27.855 1.177 -17.814 1.00 77.88 204 LYS A CA 1
ATOM 1672 C C . LYS A 1 204 ? 26.527 0.517 -18.154 1.00 77.88 204 LYS A C 1
ATOM 1674 O O . LYS A 1 204 ? 25.987 -0.258 -17.370 1.00 77.88 204 LYS A O 1
ATOM 1679 N N . ILE A 1 205 ? 26.018 0.819 -19.343 1.00 79.62 205 ILE A N 1
ATOM 1680 C CA . ILE A 1 205 ? 24.764 0.262 -19.858 1.00 79.62 205 ILE A CA 1
ATOM 1681 C C . ILE A 1 205 ? 24.899 -1.237 -20.118 1.00 79.62 205 ILE A C 1
ATOM 1683 O O . ILE A 1 205 ? 25.901 -1.676 -20.679 1.00 79.62 205 ILE A O 1
ATOM 1687 N N . GLN A 1 206 ? 23.876 -2.004 -19.736 1.00 78.44 206 GLN A N 1
ATOM 1688 C CA . GLN A 1 206 ? 23.833 -3.458 -19.936 1.00 78.44 206 GLN A CA 1
ATOM 1689 C C . GLN A 1 206 ? 22.813 -3.923 -20.981 1.00 78.44 206 GLN A C 1
ATOM 1691 O O . GLN A 1 206 ? 22.910 -5.046 -21.474 1.00 78.44 206 GLN A O 1
ATOM 1696 N N . VAL A 1 207 ? 21.816 -3.097 -21.288 1.00 80.19 207 VAL A N 1
ATOM 1697 C CA . VAL A 1 207 ? 20.677 -3.459 -22.137 1.00 80.19 207 VAL A CA 1
ATOM 1698 C C . VAL A 1 207 ? 20.399 -2.342 -23.132 1.00 80.19 207 VAL A C 1
ATOM 1700 O O . VAL A 1 207 ? 20.652 -1.183 -22.837 1.00 80.19 207 VAL A O 1
ATOM 1703 N N . TYR A 1 208 ? 19.916 -2.683 -24.322 1.00 78.06 208 TYR A N 1
ATOM 1704 C CA . TYR A 1 208 ? 19.694 -1.746 -25.424 1.00 78.06 208 TYR A CA 1
ATOM 1705 C C . TYR A 1 208 ? 18.273 -1.859 -25.977 1.00 78.06 208 TYR A C 1
ATOM 1707 O O . TYR A 1 208 ? 17.539 -2.805 -25.694 1.00 78.06 208 TYR A O 1
ATOM 1715 N N . LEU A 1 209 ? 17.871 -0.883 -26.788 1.00 75.88 209 LEU A N 1
ATOM 1716 C CA . LEU A 1 209 ? 16.616 -0.971 -27.526 1.00 75.88 209 LEU A CA 1
ATOM 1717 C C . LEU A 1 209 ? 16.708 -2.036 -28.626 1.00 75.88 209 LEU A C 1
ATOM 1719 O O . LEU A 1 209 ? 17.739 -2.112 -29.299 1.00 75.88 209 LEU A O 1
ATOM 1723 N N . PRO A 1 210 ? 15.642 -2.822 -28.844 1.00 74.94 210 PRO A N 1
ATOM 1724 C CA . PRO A 1 210 ? 15.601 -3.773 -29.939 1.00 74.94 210 PRO A CA 1
ATOM 1725 C C . PRO A 1 210 ? 15.572 -3.040 -31.287 1.00 74.94 210 PRO A C 1
ATOM 1727 O O . PRO A 1 210 ? 14.921 -2.002 -31.451 1.00 74.94 210 PRO A O 1
ATOM 1730 N N . THR A 1 211 ? 16.297 -3.599 -32.250 1.00 72.06 211 THR A N 1
ATOM 1731 C CA . THR A 1 211 ? 16.348 -3.170 -33.652 1.00 72.06 211 THR A CA 1
ATOM 1732 C C . THR A 1 211 ? 15.666 -4.204 -34.543 1.00 72.06 211 THR A C 1
ATOM 1734 O O . THR A 1 211 ? 15.400 -5.319 -34.106 1.00 72.06 211 THR A O 1
ATOM 1737 N N . GLU A 1 212 ? 15.399 -3.853 -35.803 1.00 72.50 212 GLU A N 1
ATOM 1738 C CA . GLU A 1 212 ? 14.835 -4.794 -36.787 1.00 72.50 212 GLU A CA 1
ATOM 1739 C C . GLU A 1 212 ? 15.787 -5.964 -37.087 1.00 72.50 212 GLU A C 1
ATOM 1741 O O . GLU A 1 212 ? 15.354 -7.063 -37.423 1.00 72.50 212 GLU A O 1
ATOM 1746 N N . THR A 1 213 ? 17.094 -5.746 -36.929 1.00 73.31 213 THR A N 1
ATOM 1747 C CA . THR A 1 213 ? 18.124 -6.777 -37.053 1.00 73.31 213 THR A CA 1
ATOM 1748 C C . THR A 1 213 ? 18.466 -7.392 -35.699 1.00 73.31 213 THR A C 1
ATOM 1750 O O . THR A 1 213 ? 18.424 -6.725 -34.660 1.00 73.31 213 THR A O 1
ATOM 1753 N N . LYS A 1 214 ? 18.852 -8.674 -35.715 1.00 73.12 214 LYS A N 1
ATOM 1754 C CA . LYS A 1 214 ? 19.330 -9.390 -34.528 1.00 73.12 214 LYS A CA 1
ATOM 1755 C C . LYS A 1 214 ? 20.589 -8.706 -33.986 1.00 73.12 214 LYS A C 1
ATOM 1757 O O . LYS A 1 214 ? 21.598 -8.631 -34.680 1.00 73.12 214 LYS A O 1
ATOM 1762 N N . SER A 1 215 ? 20.510 -8.220 -32.751 1.00 73.62 215 SER A N 1
ATOM 1763 C CA . SER A 1 215 ? 21.627 -7.585 -32.048 1.00 73.62 215 SER A CA 1
ATOM 1764 C C . SER A 1 215 ? 22.479 -8.625 -31.318 1.00 73.62 215 SER A C 1
ATOM 1766 O O . SER A 1 215 ? 21.952 -9.609 -30.798 1.00 73.62 215 SER A O 1
ATOM 1768 N N . GLU A 1 216 ? 23.789 -8.392 -31.243 1.00 77.69 216 GLU A N 1
ATOM 1769 C CA . GLU A 1 216 ? 24.704 -9.139 -30.364 1.00 77.69 216 GLU A CA 1
ATOM 1770 C C . GLU A 1 216 ? 24.589 -8.688 -28.898 1.00 77.69 216 GLU A C 1
ATOM 1772 O O . GLU A 1 216 ? 24.996 -9.399 -27.979 1.00 77.69 216 GLU A O 1
ATOM 1777 N N . TYR A 1 217 ? 24.006 -7.509 -28.666 1.00 78.25 217 TYR A N 1
ATOM 1778 C CA . TYR A 1 217 ? 23.771 -6.966 -27.336 1.00 78.25 217 TYR A CA 1
ATOM 1779 C C . TYR A 1 217 ? 22.423 -7.417 -26.770 1.00 78.25 217 TYR A C 1
ATOM 1781 O O . TYR A 1 217 ? 21.455 -7.636 -27.502 1.00 78.25 217 TYR A O 1
ATOM 1789 N N . LYS A 1 218 ? 22.328 -7.477 -25.436 1.00 81.75 218 LYS A N 1
ATOM 1790 C CA . LYS A 1 218 ? 21.057 -7.718 -24.741 1.00 81.75 218 LYS A CA 1
ATOM 1791 C C . LYS A 1 218 ? 20.081 -6.591 -25.061 1.00 81.75 218 LYS A C 1
ATOM 1793 O O . LYS A 1 218 ? 20.427 -5.417 -24.925 1.00 81.75 218 LYS A O 1
ATOM 1798 N N . THR A 1 219 ? 18.862 -6.941 -25.455 1.00 78.25 219 THR A N 1
ATOM 1799 C CA . THR A 1 219 ? 17.826 -5.970 -25.816 1.00 78.25 219 THR A CA 1
ATOM 1800 C C . THR A 1 219 ? 16.576 -6.133 -24.967 1.00 78.25 219 THR A C 1
ATOM 1802 O O . THR A 1 219 ? 16.251 -7.231 -24.515 1.00 78.25 219 THR A O 1
ATOM 1805 N N . VAL A 1 220 ? 15.889 -5.016 -24.729 1.00 83.38 220 VAL A N 1
ATOM 1806 C CA . VAL A 1 220 ? 14.553 -5.009 -24.123 1.00 83.38 220 VAL A CA 1
ATOM 1807 C C . VAL A 1 220 ? 13.607 -5.828 -24.998 1.00 83.38 220 VAL A C 1
ATOM 1809 O O . VAL A 1 220 ? 13.689 -5.744 -26.224 1.00 83.38 220 VAL A O 1
ATOM 1812 N N . LYS A 1 221 ? 12.691 -6.574 -24.375 1.00 83.94 221 LYS A N 1
ATOM 1813 C CA . LYS A 1 221 ? 11.655 -7.327 -25.089 1.00 83.94 221 LYS A CA 1
ATOM 1814 C C . LYS A 1 221 ? 10.894 -6.426 -26.073 1.00 83.94 221 LYS A C 1
ATOM 1816 O O . LYS A 1 221 ? 10.435 -5.338 -25.723 1.00 83.94 221 LYS A O 1
ATOM 1821 N N . HIS A 1 222 ? 10.753 -6.886 -27.307 1.00 81.94 222 HIS A N 1
ATOM 1822 C CA . HIS A 1 222 ? 10.316 -6.124 -28.468 1.00 81.94 222 HIS A CA 1
ATOM 1823 C C . HIS A 1 222 ? 8.890 -5.594 -28.331 1.00 81.94 222 HIS A C 1
ATOM 1825 O O . HIS A 1 222 ? 8.596 -4.500 -28.815 1.00 81.94 222 HIS A O 1
ATOM 1831 N N . ILE A 1 223 ? 8.014 -6.314 -27.625 1.00 81.25 223 ILE A N 1
ATOM 1832 C CA . ILE A 1 223 ? 6.638 -5.870 -27.366 1.00 81.25 223 ILE A CA 1
ATOM 1833 C C . ILE A 1 223 ? 6.594 -4.484 -26.698 1.00 81.25 223 ILE A C 1
ATOM 1835 O O . ILE A 1 223 ? 5.803 -3.631 -27.099 1.00 81.25 223 ILE A O 1
ATOM 1839 N N . PHE A 1 224 ? 7.546 -4.194 -25.804 1.00 75.44 224 PHE A N 1
ATOM 1840 C CA . PHE A 1 224 ? 7.645 -2.907 -25.110 1.00 75.44 224 PHE A CA 1
ATOM 1841 C C . PHE A 1 224 ? 8.085 -1.753 -26.026 1.00 75.44 224 PHE A C 1
ATOM 1843 O O . PHE A 1 224 ? 7.899 -0.588 -25.686 1.00 75.44 224 PHE A O 1
ATOM 1850 N N . ASN A 1 225 ? 8.649 -2.050 -27.202 1.00 65.88 225 ASN A N 1
ATOM 1851 C CA . ASN A 1 225 ? 9.016 -1.055 -28.214 1.00 65.88 225 ASN A CA 1
ATOM 1852 C C . ASN A 1 225 ? 7.848 -0.723 -29.163 1.00 65.88 225 ASN A C 1
ATOM 1854 O O . ASN A 1 225 ? 7.774 0.387 -29.688 1.00 65.88 225 ASN A O 1
ATOM 1858 N N . VAL A 1 226 ? 6.940 -1.674 -29.410 1.00 54.00 226 VAL A N 1
ATOM 1859 C CA . VAL A 1 226 ? 5.821 -1.511 -30.357 1.00 54.00 226 VAL A CA 1
ATOM 1860 C C . VAL A 1 226 ? 4.666 -0.737 -29.726 1.00 54.00 226 VAL A C 1
ATOM 1862 O O . VAL A 1 226 ? 4.198 0.239 -30.311 1.00 54.00 226 VAL A O 1
ATOM 1865 N N . GLU A 1 227 ? 4.246 -1.095 -28.514 1.00 51.75 227 GLU A N 1
ATOM 1866 C CA . GLU A 1 227 ? 3.172 -0.367 -27.822 1.00 51.75 227 GLU A CA 1
ATOM 1867 C C . GLU A 1 227 ? 3.565 1.061 -27.454 1.00 51.75 227 GLU A C 1
ATOM 1869 O O . GLU A 1 227 ? 2.755 1.982 -27.586 1.00 51.75 227 GLU A O 1
ATOM 1874 N N . ALA A 1 228 ? 4.842 1.265 -27.116 1.00 48.03 228 ALA A N 1
ATOM 1875 C CA . ALA A 1 228 ? 5.416 2.589 -26.937 1.00 48.03 228 ALA A CA 1
ATOM 1876 C C . ALA A 1 228 ? 5.200 3.486 -28.167 1.00 48.03 228 ALA A C 1
ATOM 1878 O O . ALA A 1 228 ? 4.980 4.678 -28.006 1.00 48.03 228 ALA A O 1
ATOM 1879 N N . LYS A 1 229 ? 5.221 2.948 -29.397 1.00 44.19 229 LYS A N 1
ATOM 1880 C CA . LYS A 1 229 ? 4.939 3.728 -30.617 1.00 44.19 229 LYS A CA 1
ATOM 1881 C C . LYS A 1 229 ? 3.446 4.017 -30.796 1.00 44.19 229 LYS A C 1
ATOM 1883 O O . LYS A 1 229 ? 3.096 5.112 -31.228 1.00 44.19 229 LYS A O 1
ATOM 1888 N N . SER A 1 230 ? 2.575 3.067 -30.452 1.00 36.84 230 SER A N 1
ATOM 1889 C CA . SER A 1 230 ? 1.120 3.194 -30.625 1.00 36.84 230 SER A CA 1
ATOM 1890 C C . SER A 1 230 ? 0.501 4.240 -29.690 1.00 36.84 230 SER A C 1
ATOM 1892 O O . SER A 1 230 ? -0.308 5.053 -30.130 1.00 36.84 230 SER A O 1
ATOM 1894 N N . GLN A 1 231 ? 0.894 4.264 -28.412 1.00 38.72 231 GLN A N 1
ATOM 1895 C CA . GLN A 1 231 ? 0.308 5.176 -27.416 1.00 38.72 231 GLN A CA 1
ATOM 1896 C C . GLN A 1 231 ? 0.783 6.636 -27.551 1.00 38.72 231 GLN A C 1
ATOM 1898 O O . GLN A 1 231 ? 0.149 7.558 -27.040 1.00 38.72 231 GLN A O 1
ATOM 1903 N N . LEU A 1 232 ? 1.886 6.876 -28.268 1.00 35.31 232 LEU A N 1
ATOM 1904 C CA . LEU A 1 232 ? 2.399 8.224 -28.537 1.00 35.31 232 LEU A CA 1
ATOM 1905 C C . LEU A 1 232 ? 1.635 8.954 -29.643 1.00 35.31 232 LEU A C 1
ATOM 1907 O O . LEU A 1 232 ? 1.644 10.183 -29.670 1.00 35.31 232 LEU A O 1
ATOM 1911 N N . SER A 1 233 ? 0.944 8.228 -30.525 1.00 31.91 233 SER A N 1
ATOM 1912 C CA . SER A 1 233 ? 0.203 8.826 -31.640 1.00 31.91 233 SER A CA 1
ATOM 1913 C C . SER A 1 233 ? -1.066 9.572 -31.208 1.00 31.91 233 SER A C 1
ATOM 1915 O O . SER A 1 233 ? -1.548 10.403 -31.969 1.00 31.91 233 SER A O 1
ATOM 1917 N N . SER A 1 234 ? -1.625 9.297 -30.024 1.00 30.36 234 SER A N 1
ATOM 1918 C CA . SER A 1 234 ? -2.922 9.846 -29.592 1.00 30.36 234 SER A CA 1
ATOM 1919 C C . SER A 1 234 ? -2.840 11.088 -28.695 1.00 30.36 234 SER A C 1
ATOM 1921 O O . SER A 1 234 ? -3.866 11.710 -28.441 1.00 30.36 234 SER A O 1
ATOM 1923 N N . THR A 1 235 ? -1.655 11.457 -28.193 1.00 31.36 235 THR A N 1
ATOM 1924 C CA . THR A 1 235 ? -1.545 12.338 -27.006 1.00 31.36 235 THR A CA 1
ATOM 1925 C C . THR A 1 235 ? -0.721 13.621 -27.245 1.00 31.36 235 THR A C 1
ATOM 1927 O O . THR A 1 235 ? -0.608 14.450 -26.347 1.00 31.36 235 THR A O 1
ATOM 1930 N N . PHE A 1 236 ? -0.137 13.822 -28.437 1.00 31.19 236 PHE A N 1
ATOM 1931 C CA . PHE A 1 236 ? 1.017 14.725 -28.634 1.00 31.19 236 PHE A CA 1
ATOM 1932 C C . PHE A 1 236 ? 0.872 15.877 -29.647 1.00 31.19 236 PHE A C 1
ATOM 1934 O O . PHE A 1 236 ? 1.875 16.331 -30.191 1.00 31.19 236 PHE A O 1
ATOM 1941 N N . GLU A 1 237 ? -0.322 16.431 -29.871 1.00 28.80 237 GLU A N 1
ATOM 1942 C CA . GLU A 1 237 ? -0.471 17.579 -30.792 1.00 28.80 237 GLU A CA 1
ATOM 1943 C C . GLU A 1 237 ? -0.364 18.984 -30.156 1.00 28.80 237 GLU A C 1
ATOM 1945 O O . GLU A 1 237 ? -0.452 19.968 -30.884 1.00 28.80 237 GLU A O 1
ATOM 1950 N N . THR A 1 238 ? -0.139 19.160 -28.840 1.00 28.16 238 THR A N 1
ATOM 1951 C CA . THR A 1 238 ? -0.417 20.483 -28.215 1.00 28.16 238 THR A CA 1
ATOM 1952 C C . THR A 1 238 ? 0.659 21.198 -27.387 1.00 28.16 238 THR A C 1
ATOM 1954 O O . THR A 1 238 ? 0.295 22.164 -26.720 1.00 28.16 238 THR A O 1
ATOM 1957 N N . ARG A 1 239 ? 1.966 20.868 -27.405 1.00 24.42 239 ARG A N 1
ATOM 1958 C CA . ARG A 1 239 ? 2.962 21.762 -26.744 1.00 24.42 239 ARG A CA 1
ATOM 1959 C C . ARG A 1 239 ? 4.427 21.643 -27.217 1.00 24.42 239 ARG A C 1
ATOM 1961 O O . ARG A 1 239 ? 5.110 20.682 -26.900 1.00 24.42 239 ARG A O 1
ATOM 1968 N N . PHE A 1 240 ? 4.867 22.728 -27.864 1.00 24.33 240 PHE A N 1
ATOM 1969 C CA . PHE A 1 240 ? 6.196 23.368 -27.925 1.00 24.33 240 PHE A CA 1
ATOM 1970 C C . PHE A 1 240 ? 7.460 22.666 -28.479 1.00 24.33 240 PHE A C 1
ATOM 1972 O O . PHE A 1 240 ? 8.066 21.789 -27.874 1.00 24.33 240 PHE A O 1
ATOM 1979 N N . ASP A 1 241 ? 7.874 23.256 -29.607 1.00 27.61 241 ASP A N 1
ATOM 1980 C CA . ASP A 1 241 ? 9.187 23.597 -30.175 1.00 27.61 241 ASP A CA 1
ATOM 1981 C C . ASP A 1 241 ? 10.483 23.566 -29.331 1.00 27.61 241 ASP A C 1
ATOM 1983 O O . ASP A 1 241 ? 10.553 24.051 -28.206 1.00 27.61 241 ASP A O 1
ATOM 1987 N N . LYS A 1 242 ? 11.554 23.207 -30.067 1.00 29.17 242 LYS A N 1
ATOM 1988 C CA . LYS A 1 242 ? 12.996 23.491 -29.887 1.00 29.17 242 LYS A CA 1
ATOM 1989 C C . LYS A 1 242 ? 13.668 22.948 -28.616 1.00 29.17 242 LYS A C 1
ATOM 1991 O O . LYS A 1 242 ? 13.534 23.487 -27.529 1.00 29.17 242 LYS A O 1
ATOM 1996 N N . TYR A 1 243 ? 14.558 21.977 -28.847 1.00 30.77 243 TYR A N 1
ATOM 1997 C CA . TYR A 1 243 ? 15.395 21.256 -27.876 1.00 30.77 243 TYR A CA 1
ATOM 1998 C C . TYR A 1 243 ? 14.652 20.247 -27.006 1.00 30.77 243 TYR A C 1
ATOM 2000 O O . TYR A 1 243 ? 14.599 20.414 -25.801 1.00 30.77 243 TYR A O 1
ATOM 2008 N N . LEU A 1 244 ? 14.133 19.180 -27.611 1.00 34.00 244 LEU A N 1
ATOM 2009 C CA . LEU A 1 244 ? 13.976 17.838 -27.026 1.00 34.00 244 LEU A CA 1
ATOM 2010 C C . LEU A 1 244 ? 13.185 16.997 -28.048 1.00 34.00 244 LEU A C 1
ATOM 2012 O O . LEU A 1 244 ? 12.103 17.431 -28.428 1.00 34.00 244 LEU A O 1
ATOM 2016 N N . PRO A 1 245 ? 13.640 15.813 -28.492 1.00 33.88 245 PRO A N 1
ATOM 2017 C CA . PRO A 1 245 ? 12.757 14.866 -29.173 1.00 33.88 245 PRO A CA 1
ATOM 2018 C C . PRO A 1 245 ? 12.306 13.781 -28.174 1.00 33.88 245 PRO A C 1
ATOM 2020 O O . PRO A 1 245 ? 13.061 12.862 -27.864 1.00 33.88 245 PRO A O 1
ATOM 2023 N N . CYS A 1 246 ? 11.197 14.026 -27.470 1.00 27.58 246 CYS A N 1
ATOM 2024 C CA . CYS A 1 246 ? 9.841 13.472 -27.671 1.00 27.58 246 CYS A CA 1
ATOM 2025 C C . CYS A 1 246 ? 9.585 12.084 -27.027 1.00 27.58 246 CYS A C 1
ATOM 2027 O O . CYS A 1 246 ? 9.953 11.059 -27.586 1.00 27.58 246 CYS A O 1
ATOM 2029 N N . VAL A 1 247 ? 9.295 12.054 -25.720 1.00 35.19 247 VAL A N 1
ATOM 2030 C CA . VAL A 1 247 ? 8.024 11.828 -24.973 1.00 35.19 247 VAL A CA 1
ATOM 2031 C C . VAL A 1 247 ? 7.462 10.394 -24.889 1.00 35.19 247 VAL A C 1
ATOM 2033 O O . VAL A 1 247 ? 7.435 9.654 -25.857 1.00 35.19 247 VAL A O 1
ATOM 2036 N N . GLY A 1 248 ? 7.073 10.021 -23.658 1.00 35.06 248 GLY A N 1
ATOM 2037 C CA . GLY A 1 248 ? 5.965 9.128 -23.268 1.00 35.06 248 GLY A CA 1
ATOM 2038 C C . GLY A 1 248 ? 6.211 7.625 -23.078 1.00 35.06 248 GLY A C 1
ATOM 2039 O O . GLY A 1 248 ? 5.393 6.998 -22.445 1.00 35.06 248 GLY A O 1
ATOM 2040 N N . TYR A 1 249 ? 7.337 7.075 -23.521 1.00 36.69 249 TYR A N 1
ATOM 2041 C CA . TYR A 1 249 ? 7.917 5.753 -23.142 1.00 36.69 249 TYR A CA 1
ATOM 2042 C C . TYR A 1 249 ? 9.401 5.752 -23.510 1.00 36.69 249 TYR A C 1
ATOM 2044 O O . TYR A 1 249 ? 10.281 5.257 -22.804 1.00 36.69 249 TYR A O 1
ATOM 2052 N N . HIS A 1 250 ? 9.668 6.478 -24.592 1.00 35.31 250 HIS A N 1
ATOM 2053 C CA . HIS A 1 250 ? 10.957 6.965 -25.026 1.00 35.31 250 HIS A CA 1
ATOM 2054 C C . HIS A 1 250 ? 11.742 7.676 -23.906 1.00 35.31 250 HIS A C 1
ATOM 2056 O O . HIS A 1 250 ? 12.961 7.633 -23.914 1.00 35.31 250 HIS A O 1
ATOM 2062 N N . LEU A 1 251 ? 11.100 8.285 -22.899 1.00 36.88 251 LEU A N 1
ATOM 2063 C CA . LEU A 1 251 ? 11.828 8.975 -21.824 1.00 36.88 251 LEU A CA 1
ATOM 2064 C C . LEU A 1 251 ? 12.449 8.038 -20.790 1.00 36.88 251 LEU A C 1
ATOM 2066 O O . LEU A 1 251 ? 13.539 8.353 -20.337 1.00 36.88 251 LEU A O 1
ATOM 2070 N N . LEU A 1 252 ? 11.851 6.892 -20.452 1.00 41.59 252 LEU A N 1
ATOM 2071 C CA . LEU A 1 252 ? 12.534 5.920 -19.589 1.00 41.59 252 LEU A CA 1
ATOM 2072 C C . LEU A 1 252 ? 13.643 5.243 -20.369 1.00 41.59 252 LEU A C 1
ATOM 2074 O O . LEU A 1 252 ? 14.792 5.256 -19.948 1.00 41.59 252 LEU A O 1
ATOM 2078 N N . ILE A 1 253 ? 13.344 4.736 -21.562 1.00 42.31 253 ILE A N 1
ATOM 2079 C CA . ILE A 1 253 ? 14.343 3.948 -22.272 1.00 42.31 253 ILE A CA 1
ATOM 2080 C C . ILE A 1 253 ? 15.514 4.820 -22.768 1.00 42.31 253 ILE A C 1
ATOM 2082 O O . ILE A 1 253 ? 16.638 4.340 -22.781 1.00 42.31 253 ILE A O 1
ATOM 2086 N N . TYR A 1 254 ? 15.325 6.117 -23.049 1.00 37.38 254 TYR A N 1
ATOM 2087 C CA . TYR A 1 254 ? 16.440 7.024 -23.385 1.00 37.38 254 TYR A CA 1
ATOM 2088 C C . TYR A 1 254 ? 17.101 7.702 -22.187 1.00 37.38 254 TYR A C 1
ATOM 2090 O O . TYR A 1 254 ? 18.243 8.142 -22.304 1.00 37.38 254 TYR A O 1
ATOM 2098 N N . SER A 1 255 ? 16.430 7.798 -21.036 1.00 39.97 255 SER A N 1
ATOM 2099 C CA . SER A 1 255 ? 17.106 8.210 -19.798 1.00 39.97 255 SER A CA 1
ATOM 2100 C C . SER A 1 255 ? 17.921 7.078 -19.172 1.00 39.97 255 SER A C 1
ATOM 2102 O O . SER A 1 255 ? 18.904 7.348 -18.479 1.00 39.97 255 SER A O 1
ATOM 2104 N N . PHE A 1 256 ? 17.556 5.825 -19.457 1.00 40.97 256 PHE A N 1
ATOM 2105 C CA . PHE A 1 256 ? 18.327 4.638 -19.110 1.00 40.97 256 PHE A CA 1
ATOM 2106 C C . PHE A 1 256 ? 19.403 4.301 -20.158 1.00 40.97 256 PHE A C 1
ATOM 2108 O O . PHE A 1 256 ? 20.486 3.872 -19.771 1.00 40.97 256 PHE A O 1
ATOM 2115 N N . LEU A 1 257 ? 19.157 4.483 -21.461 1.00 41.34 257 LEU A N 1
ATOM 2116 C CA . LEU A 1 257 ? 19.994 3.901 -22.521 1.00 41.34 257 LEU A CA 1
ATOM 2117 C C . LEU A 1 257 ? 20.393 4.943 -23.588 1.00 41.34 257 LEU A C 1
ATOM 2119 O O . LEU A 1 257 ? 19.522 5.520 -24.242 1.00 41.34 257 LEU A O 1
ATOM 2123 N N . PRO A 1 258 ? 21.690 5.171 -23.856 1.00 31.12 258 PRO A N 1
ATOM 2124 C CA . PRO A 1 258 ? 22.119 5.946 -25.008 1.00 31.12 258 PRO A CA 1
ATOM 2125 C C . PRO A 1 258 ? 21.965 5.119 -26.291 1.00 31.12 258 PRO A C 1
ATOM 2127 O O . PRO A 1 258 ? 22.399 3.968 -26.373 1.00 31.12 258 PRO A O 1
ATOM 2130 N N . ARG A 1 259 ? 21.390 5.727 -27.336 1.00 37.88 259 ARG A N 1
ATOM 2131 C CA . ARG A 1 259 ? 21.465 5.195 -28.703 1.00 37.88 259 ARG A CA 1
ATOM 2132 C C . ARG A 1 259 ? 22.889 5.355 -29.236 1.00 37.88 259 ARG A C 1
ATOM 2134 O O . ARG A 1 259 ? 23.374 6.477 -29.360 1.00 37.88 259 ARG A O 1
ATOM 2141 N N . ILE A 1 260 ? 23.499 4.256 -29.670 1.00 32.69 260 ILE A N 1
ATOM 2142 C CA . ILE A 1 260 ? 24.535 4.288 -30.705 1.00 32.69 260 ILE A CA 1
ATOM 2143 C C . ILE A 1 260 ? 23.811 4.120 -32.042 1.00 32.69 260 ILE A C 1
ATOM 2145 O O . ILE A 1 260 ? 23.341 3.032 -32.354 1.00 32.69 260 ILE A O 1
ATOM 2149 N N . ASN A 1 261 ? 23.699 5.196 -32.826 1.00 32.25 261 ASN A N 1
ATOM 2150 C CA . ASN A 1 261 ? 23.659 5.068 -34.282 1.00 32.25 261 ASN A CA 1
ATOM 2151 C C . ASN A 1 261 ? 24.155 6.364 -34.946 1.00 32.25 261 ASN A C 1
ATOM 2153 O O . ASN A 1 261 ? 23.431 7.354 -35.053 1.00 32.25 261 ASN A O 1
ATOM 2157 N N . PHE A 1 262 ? 25.427 6.365 -35.350 1.00 32.38 262 PHE A N 1
ATOM 2158 C CA . PHE A 1 262 ? 26.165 7.532 -35.853 1.00 32.38 262 PHE A CA 1
ATOM 2159 C C . PHE A 1 262 ? 25.844 7.884 -37.323 1.00 32.38 262 PHE A C 1
ATOM 2161 O O . PHE A 1 262 ? 26.403 8.832 -37.862 1.00 32.38 262 PHE A O 1
ATOM 2168 N N . GLN A 1 263 ? 24.925 7.175 -37.991 1.00 31.81 263 GLN A N 1
ATOM 2169 C CA . GLN A 1 263 ? 24.640 7.395 -39.420 1.00 31.81 263 GLN A CA 1
ATOM 2170 C C . GLN A 1 263 ? 23.377 8.219 -39.725 1.00 31.81 263 GLN A C 1
ATOM 2172 O O . GLN A 1 263 ? 23.259 8.757 -40.821 1.00 31.81 263 GLN A O 1
ATOM 2177 N N . VAL A 1 264 ? 22.477 8.444 -38.759 1.00 34.56 264 VAL A N 1
ATOM 2178 C CA . VAL A 1 264 ? 21.296 9.319 -38.968 1.00 34.56 264 VAL A CA 1
ATOM 2179 C C . VAL A 1 264 ? 21.636 10.804 -38.745 1.00 34.56 264 VAL A C 1
ATOM 2181 O O . VAL A 1 264 ? 20.967 11.693 -39.268 1.00 34.56 264 VAL A O 1
ATOM 2184 N N . PHE A 1 265 ? 22.734 11.096 -38.038 1.00 29.19 265 PHE A N 1
ATOM 2185 C CA . PHE A 1 265 ? 23.155 12.466 -37.720 1.00 29.19 265 PHE A CA 1
ATOM 2186 C C . PHE A 1 265 ? 23.609 13.257 -38.960 1.00 29.19 265 PHE A C 1
ATOM 2188 O O . PHE A 1 265 ? 23.368 14.460 -39.049 1.00 29.19 265 PHE A O 1
ATOM 2195 N N . GLN A 1 266 ? 24.200 12.587 -39.957 1.00 34.41 266 GLN A N 1
ATOM 2196 C CA . GLN A 1 266 ? 24.629 13.255 -41.191 1.00 34.41 266 GLN A CA 1
ATOM 2197 C C . GLN A 1 266 ? 23.464 13.563 -42.142 1.00 34.41 266 GLN A C 1
ATOM 2199 O O . GLN A 1 266 ? 23.455 14.621 -42.770 1.00 34.41 266 GLN A O 1
ATOM 2204 N N . PHE A 1 267 ? 22.436 12.710 -42.184 1.00 31.08 267 PHE A N 1
ATOM 2205 C CA . PHE A 1 267 ? 21.270 12.926 -43.048 1.00 31.08 267 PHE A CA 1
ATOM 2206 C C . PHE A 1 267 ? 20.337 14.026 -42.518 1.00 31.08 267 PHE A C 1
ATOM 2208 O O . PHE A 1 267 ? 19.811 14.830 -43.286 1.00 31.08 267 PHE A O 1
ATOM 2215 N N . VAL A 1 268 ? 20.183 14.120 -41.193 1.00 35.00 268 VAL A N 1
ATOM 2216 C CA . VAL A 1 268 ? 19.346 15.153 -40.562 1.00 35.00 268 VAL A CA 1
ATOM 2217 C C . VAL A 1 268 ? 20.031 16.526 -40.604 1.00 35.00 268 VAL A C 1
ATOM 2219 O O . VAL A 1 268 ? 19.360 17.522 -40.863 1.00 35.00 268 VAL A O 1
ATOM 2222 N N . SER A 1 269 ? 21.362 16.600 -40.463 1.00 34.03 269 SER A N 1
ATOM 2223 C CA . SER A 1 269 ? 22.118 17.858 -40.619 1.00 34.03 269 SER A CA 1
ATOM 2224 C C . SER A 1 269 ? 21.942 18.473 -42.016 1.00 34.03 269 SER A C 1
ATOM 2226 O O . SER A 1 269 ? 21.637 19.660 -42.139 1.00 34.03 269 SER A O 1
ATOM 2228 N N . ALA A 1 270 ? 22.037 17.652 -43.069 1.00 37.25 270 ALA A N 1
ATOM 2229 C CA . ALA A 1 270 ? 21.862 18.101 -44.451 1.00 37.25 270 ALA A CA 1
ATOM 2230 C C . ALA A 1 270 ? 20.425 18.581 -44.737 1.00 37.25 270 ALA A C 1
ATOM 2232 O O . ALA A 1 270 ? 20.228 19.618 -45.375 1.00 37.25 270 ALA A O 1
ATOM 2233 N N . TYR A 1 271 ? 19.418 17.883 -44.202 1.00 37.53 271 TYR A N 1
ATOM 2234 C CA . TYR A 1 271 ? 18.009 18.267 -44.339 1.00 37.53 271 TYR A CA 1
ATOM 2235 C C . TYR A 1 271 ? 17.688 19.589 -43.613 1.00 37.53 271 TYR A C 1
ATOM 2237 O O . TYR A 1 271 ? 16.973 20.439 -44.146 1.00 37.53 271 TYR A O 1
ATOM 2245 N N . PHE A 1 272 ? 18.277 19.822 -42.432 1.00 36.22 272 PHE A N 1
ATOM 2246 C CA . PHE A 1 272 ? 18.113 21.074 -41.684 1.00 36.22 272 PHE A CA 1
ATOM 2247 C C . PHE A 1 272 ? 18.850 22.261 -42.312 1.00 36.22 272 PHE A C 1
ATOM 2249 O O . PHE A 1 272 ? 18.327 23.377 -42.277 1.00 36.22 272 PHE A O 1
ATOM 2256 N N . GLN A 1 273 ? 20.014 22.045 -42.931 1.00 44.50 273 GLN A N 1
ATOM 2257 C CA . GLN A 1 273 ? 20.687 23.090 -43.704 1.00 44.50 273 GLN A CA 1
ATOM 2258 C C . GLN A 1 273 ? 19.817 23.544 -44.883 1.00 44.50 273 GLN A C 1
ATOM 2260 O O . GLN A 1 273 ? 19.603 24.749 -45.035 1.00 44.50 273 GLN A O 1
ATOM 2265 N N . LEU A 1 274 ? 19.218 22.606 -45.628 1.00 43.53 274 LEU A N 1
ATOM 2266 C CA . LEU A 1 274 ? 18.322 22.916 -46.748 1.00 43.53 274 LEU A CA 1
ATOM 2267 C C . LEU A 1 274 ? 17.049 23.659 -46.296 1.00 43.53 274 LEU A C 1
ATOM 2269 O O . LEU A 1 274 ? 16.664 24.664 -46.891 1.00 43.53 274 LEU A O 1
ATOM 2273 N N . LEU A 1 275 ? 16.425 23.216 -45.199 1.00 40.03 275 LEU A N 1
ATOM 2274 C CA . LEU A 1 275 ? 15.239 23.863 -44.624 1.00 40.03 275 LEU A CA 1
ATOM 2275 C C . LEU A 1 275 ? 15.534 25.248 -44.038 1.00 40.03 275 LEU A C 1
ATOM 2277 O O . LEU A 1 275 ? 14.684 26.136 -44.118 1.00 40.03 275 LEU A O 1
ATOM 2281 N N . SER A 1 276 ? 16.725 25.460 -43.468 1.00 46.34 276 SER A N 1
ATOM 2282 C CA . SER A 1 276 ? 17.145 26.783 -42.991 1.00 46.34 276 SER A CA 1
ATOM 2283 C C . SER A 1 276 ? 17.361 27.757 -44.151 1.00 46.34 276 SER A C 1
ATOM 2285 O O . SER A 1 276 ? 16.932 28.906 -44.060 1.00 46.34 276 SER A O 1
ATOM 2287 N N . GLN A 1 277 ? 17.928 27.289 -45.270 1.00 50.62 277 GLN A N 1
ATOM 2288 C CA . GLN A 1 277 ? 18.092 28.103 -46.473 1.00 50.62 277 GLN A CA 1
ATOM 2289 C C . GLN A 1 277 ? 16.745 28.433 -47.125 1.00 50.62 277 GLN A C 1
ATOM 2291 O O . GLN A 1 277 ? 16.531 29.580 -47.511 1.00 50.62 277 GLN A O 1
ATOM 2296 N N . LEU A 1 278 ? 15.799 27.489 -47.157 1.00 47.34 278 LEU A N 1
ATOM 2297 C CA . LEU A 1 278 ? 14.445 27.725 -47.672 1.00 47.34 278 LEU A CA 1
ATOM 2298 C C . LEU A 1 278 ? 13.633 28.687 -46.788 1.00 47.34 278 LEU A C 1
ATOM 2300 O O . LEU A 1 278 ? 12.959 29.570 -47.316 1.00 47.34 278 LEU A O 1
ATOM 2304 N N . LYS A 1 279 ? 13.737 28.588 -45.453 1.00 45.09 279 LYS A N 1
ATOM 2305 C CA . LYS A 1 279 ? 13.085 29.532 -44.521 1.00 45.09 279 LYS A CA 1
ATOM 2306 C C . LYS A 1 279 ? 13.711 30.928 -44.551 1.00 45.09 279 LYS A C 1
ATOM 2308 O O . LYS A 1 279 ? 12.996 31.921 -44.434 1.00 45.09 279 LYS A O 1
ATOM 2313 N N . MET A 1 280 ? 15.029 31.021 -44.731 1.00 44.28 280 MET A N 1
ATOM 2314 C CA . MET A 1 280 ? 15.710 32.301 -44.944 1.00 44.28 280 MET A CA 1
ATOM 2315 C C . MET A 1 280 ? 15.285 32.920 -46.278 1.00 44.28 280 MET A C 1
ATOM 2317 O O . MET A 1 280 ? 14.926 34.093 -46.308 1.00 44.28 280 MET A O 1
ATOM 2321 N N . ALA A 1 281 ? 15.222 32.135 -47.357 1.00 46.31 281 ALA A N 1
ATOM 2322 C CA . ALA A 1 281 ? 14.746 32.602 -48.657 1.00 46.31 281 ALA A CA 1
ATOM 2323 C C . ALA A 1 281 ? 13.287 33.094 -48.599 1.00 46.31 281 ALA A C 1
ATOM 2325 O O . ALA A 1 281 ? 12.992 34.172 -49.114 1.00 46.31 281 ALA A O 1
ATOM 2326 N N . SER A 1 282 ? 12.390 32.380 -47.905 1.00 44.34 282 SER A N 1
ATOM 2327 C CA . SER A 1 282 ? 11.003 32.832 -47.719 1.00 44.34 282 SER A CA 1
ATOM 2328 C C . SER A 1 282 ? 10.907 34.098 -46.865 1.00 44.34 282 SER A C 1
ATOM 2330 O 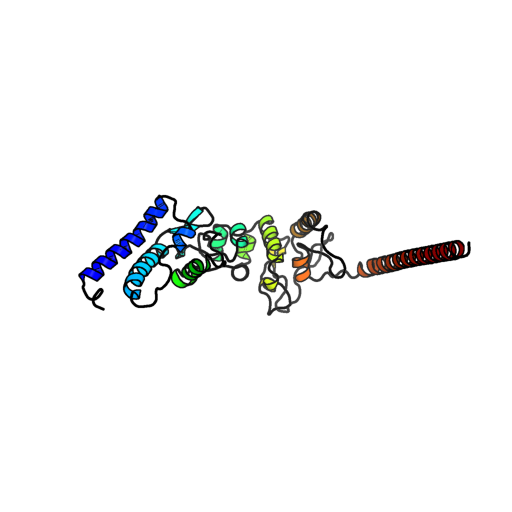O . SER A 1 282 ? 10.079 34.961 -47.138 1.00 44.34 282 SER A O 1
ATOM 2332 N N . PHE A 1 283 ? 11.765 34.246 -45.852 1.00 44.31 283 PHE A N 1
ATOM 2333 C CA . PHE A 1 283 ? 11.815 35.442 -45.009 1.00 44.31 283 PHE A CA 1
ATOM 2334 C C . PHE A 1 283 ? 12.332 36.671 -45.774 1.00 44.31 283 PHE A C 1
ATOM 2336 O O . PHE A 1 283 ? 11.761 37.753 -45.649 1.00 44.31 283 PHE A O 1
ATOM 2343 N N . PHE A 1 284 ? 13.354 36.506 -46.622 1.00 42.75 284 PHE A N 1
ATOM 2344 C CA . PHE A 1 284 ? 13.852 37.583 -47.481 1.00 42.75 284 PHE A CA 1
ATOM 2345 C C . PHE A 1 284 ? 12.837 37.987 -48.555 1.00 42.75 284 PHE A C 1
ATOM 2347 O O . PHE A 1 284 ? 12.632 39.183 -48.746 1.00 42.75 284 PHE A O 1
ATOM 2354 N N . LEU A 1 285 ? 12.141 37.027 -49.180 1.00 46.22 285 LEU A N 1
ATOM 2355 C CA . LEU A 1 285 ? 11.051 37.304 -50.127 1.00 46.22 285 LEU A CA 1
ATOM 2356 C C . LEU A 1 285 ? 9.863 38.019 -49.463 1.00 46.22 285 LEU A C 1
ATOM 2358 O O . LEU A 1 285 ? 9.229 38.882 -50.070 1.00 46.22 285 LEU A O 1
ATOM 2362 N N . HIS A 1 286 ? 9.574 37.701 -48.198 1.00 47.78 286 HIS A N 1
ATOM 2363 C CA . HIS A 1 286 ? 8.504 38.367 -47.462 1.00 47.78 286 HIS A CA 1
ATOM 2364 C C . HIS A 1 286 ? 8.898 39.787 -47.022 1.00 47.78 286 HIS A C 1
ATOM 2366 O O . HIS A 1 286 ? 8.060 40.687 -47.075 1.00 47.78 286 HIS A O 1
ATOM 2372 N N . GLN A 1 287 ? 10.167 40.021 -46.652 1.00 46.75 287 GLN A N 1
ATOM 2373 C CA . GLN A 1 287 ? 10.677 41.358 -46.317 1.00 46.75 287 GLN A CA 1
ATOM 2374 C C . GLN A 1 287 ? 10.806 42.288 -47.530 1.00 46.75 287 GLN A C 1
ATOM 2376 O O . GLN A 1 287 ? 10.570 43.489 -47.382 1.00 46.75 287 GLN A O 1
ATOM 2381 N N . THR A 1 288 ? 11.168 41.780 -48.713 1.00 50.22 288 THR A N 1
ATOM 2382 C CA . THR A 1 288 ? 11.191 42.594 -49.941 1.00 50.22 288 THR A CA 1
ATOM 2383 C C . THR A 1 288 ? 9.777 43.003 -50.348 1.00 50.22 288 THR A C 1
ATOM 2385 O O . THR A 1 288 ? 9.534 44.191 -50.542 1.00 50.22 288 THR A O 1
ATOM 2388 N N . SER A 1 289 ? 8.817 42.071 -50.313 1.00 50.16 289 SER A N 1
ATOM 2389 C CA . SER A 1 289 ? 7.392 42.359 -50.545 1.00 50.16 289 SER A CA 1
ATOM 2390 C C . SER A 1 289 ? 6.827 43.411 -49.571 1.00 50.16 289 SER A C 1
ATOM 2392 O O . SER A 1 289 ? 6.154 44.356 -49.986 1.00 50.16 289 SER A O 1
ATOM 2394 N N . HIS A 1 290 ? 7.172 43.331 -48.279 1.00 45.78 290 HIS A N 1
ATOM 2395 C CA . HIS A 1 290 ? 6.714 44.304 -47.279 1.00 45.78 290 HIS A CA 1
ATOM 2396 C C . HIS A 1 290 ? 7.331 45.704 -47.450 1.00 45.78 290 HIS A C 1
ATOM 2398 O O . HIS A 1 290 ? 6.661 46.703 -47.178 1.00 45.78 290 HIS A O 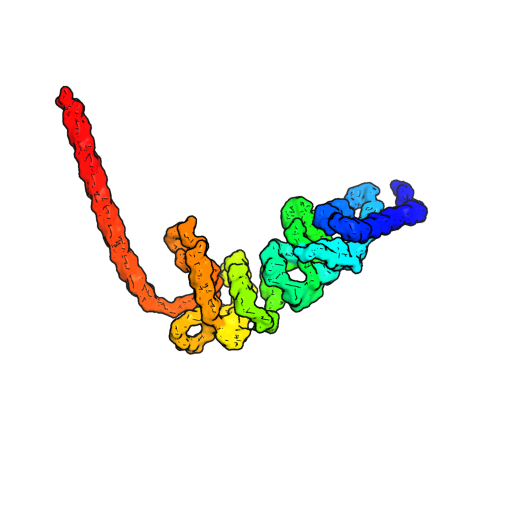1
ATOM 2404 N N . LYS A 1 291 ? 8.590 45.797 -47.906 1.00 49.66 291 LYS A N 1
ATOM 2405 C CA . LYS A 1 291 ? 9.256 47.081 -48.190 1.00 49.66 291 LYS A CA 1
ATOM 2406 C C . LYS A 1 291 ? 8.729 47.741 -49.466 1.00 49.66 291 LYS A C 1
ATOM 2408 O O . LYS A 1 291 ? 8.605 48.966 -49.489 1.00 49.66 291 LYS A O 1
ATOM 2413 N N . ASP A 1 292 ? 8.371 46.958 -50.481 1.00 48.66 292 ASP A N 1
ATOM 2414 C CA . ASP A 1 292 ? 7.775 47.475 -51.719 1.00 48.66 292 ASP A CA 1
ATOM 2415 C C . ASP A 1 292 ? 6.332 47.964 -51.499 1.00 48.66 292 ASP A C 1
ATOM 2417 O O . ASP A 1 292 ? 5.973 49.047 -51.969 1.00 48.66 292 ASP A O 1
ATOM 2421 N N . LEU A 1 293 ? 5.546 47.262 -50.671 1.00 45.59 293 LEU A N 1
ATOM 2422 C CA . LEU A 1 293 ? 4.211 47.707 -50.240 1.00 45.59 293 LEU A CA 1
ATOM 2423 C C . LEU A 1 293 ? 4.258 48.981 -49.377 1.00 45.59 293 LEU A C 1
ATOM 2425 O O . LEU A 1 293 ? 3.416 49.867 -49.529 1.00 45.59 293 LEU A O 1
ATOM 2429 N N . GLN A 1 294 ? 5.262 49.130 -48.503 1.00 46.78 294 GLN A N 1
ATOM 2430 C CA . GLN A 1 294 ? 5.441 50.364 -47.728 1.00 46.78 294 GLN A CA 1
ATOM 2431 C C . GLN A 1 294 ? 5.887 51.550 -48.599 1.00 46.78 294 GLN A C 1
ATOM 2433 O O . GLN A 1 294 ? 5.411 52.663 -48.382 1.00 46.78 294 GLN A O 1
ATOM 2438 N N . LYS A 1 295 ? 6.730 51.337 -49.620 1.00 51.03 295 LYS A N 1
ATOM 2439 C CA . LYS A 1 295 ? 7.104 52.394 -50.578 1.00 51.03 295 LYS A CA 1
ATOM 2440 C C . LYS A 1 295 ? 5.926 52.860 -51.436 1.00 51.03 295 LYS A C 1
ATOM 2442 O O . LYS A 1 295 ? 5.784 54.065 -51.635 1.00 51.03 295 LYS A O 1
ATOM 2447 N N . GLN A 1 296 ? 5.072 51.947 -51.906 1.00 50.41 296 GLN A N 1
ATOM 2448 C CA . GLN A 1 296 ? 3.871 52.310 -52.671 1.00 50.41 296 GLN A CA 1
ATOM 2449 C C . GLN A 1 296 ? 2.852 53.083 -51.820 1.00 50.41 296 GLN A C 1
ATOM 2451 O O . GLN A 1 296 ? 2.318 54.088 -52.286 1.00 50.41 296 GLN A O 1
ATOM 2456 N N . ASN A 1 297 ? 2.651 52.698 -50.554 1.00 47.06 297 ASN A N 1
ATOM 2457 C CA . ASN A 1 297 ? 1.755 53.422 -49.645 1.00 47.06 297 ASN A CA 1
ATOM 2458 C C . ASN A 1 297 ? 2.263 54.827 -49.284 1.00 47.06 297 ASN A C 1
ATOM 2460 O O . ASN A 1 297 ? 1.463 55.755 -49.191 1.00 47.06 297 ASN A O 1
ATOM 2464 N N . ILE A 1 298 ? 3.580 55.014 -49.130 1.00 49.59 298 ILE A N 1
ATOM 2465 C CA . ILE A 1 298 ? 4.169 56.342 -48.888 1.00 49.59 298 ILE A CA 1
ATOM 2466 C C . ILE A 1 298 ? 4.048 57.226 -50.141 1.00 49.59 298 ILE A C 1
ATOM 2468 O O . ILE A 1 298 ? 3.711 58.401 -50.027 1.00 49.59 298 ILE A O 1
ATOM 2472 N N . HIS A 1 299 ? 4.247 56.672 -51.343 1.00 47.38 299 HIS A N 1
ATOM 2473 C CA . HIS A 1 299 ? 4.096 57.421 -52.596 1.00 47.38 299 HIS A CA 1
ATOM 2474 C C . HIS A 1 299 ? 2.636 57.834 -52.868 1.00 47.38 299 HIS A C 1
ATOM 2476 O O . HIS A 1 299 ? 2.390 58.942 -53.346 1.00 47.38 299 HIS A O 1
ATOM 2482 N N . TRP A 1 300 ? 1.666 56.980 -52.522 1.00 46.03 300 TRP A N 1
ATOM 2483 C CA . TRP A 1 300 ? 0.235 57.294 -52.606 1.00 46.03 300 TRP A CA 1
ATOM 2484 C C . TRP A 1 300 ? -0.175 58.398 -51.614 1.00 46.03 300 TRP A C 1
ATOM 2486 O O . TRP A 1 300 ? -0.868 59.341 -51.995 1.00 46.03 300 TRP A O 1
ATOM 2496 N N . TYR A 1 301 ? 0.328 58.352 -50.373 1.00 42.75 301 TYR A N 1
ATOM 2497 C CA . TYR A 1 301 ? 0.072 59.392 -49.365 1.00 42.75 301 TYR A CA 1
ATOM 2498 C C . TYR A 1 301 ? 0.679 60.756 -49.733 1.00 42.75 301 TYR A C 1
ATOM 2500 O O . TYR A 1 301 ? 0.061 61.793 -49.492 1.00 42.75 301 TYR A O 1
ATOM 2508 N N . ILE A 1 302 ? 1.866 60.774 -50.351 1.00 48.41 302 ILE A N 1
ATOM 2509 C CA . ILE A 1 302 ? 2.512 62.015 -50.805 1.00 48.41 302 ILE A CA 1
ATOM 2510 C C . ILE A 1 302 ? 1.761 62.630 -52.000 1.00 48.41 302 ILE A C 1
ATOM 2512 O O . ILE A 1 302 ? 1.625 63.848 -52.053 1.00 48.41 302 ILE A O 1
ATOM 2516 N N . GLN A 1 303 ? 1.205 61.826 -52.918 1.00 50.75 303 GLN A N 1
ATOM 2517 C CA . GLN A 1 303 ? 0.395 62.347 -54.033 1.00 50.75 303 GLN A CA 1
ATOM 2518 C C . GLN A 1 303 ? -0.971 62.903 -53.599 1.00 50.75 303 GLN A C 1
ATOM 2520 O O . GLN A 1 303 ? -1.415 63.884 -54.182 1.00 50.75 303 GLN A O 1
ATOM 2525 N N . GLN A 1 304 ? -1.607 62.334 -52.570 1.00 49.41 304 GLN A N 1
ATOM 2526 C CA . GLN A 1 304 ? -2.872 62.843 -52.008 1.00 49.41 304 GLN A CA 1
ATOM 2527 C C . GLN A 1 304 ? -2.703 64.128 -51.177 1.00 49.41 304 GLN A C 1
ATOM 2529 O O . GLN A 1 304 ? -3.672 64.838 -50.946 1.00 49.41 304 GLN A O 1
ATOM 2534 N N . SER A 1 305 ? -1.483 64.441 -50.726 1.00 43.06 305 SER A N 1
ATOM 2535 C CA . SER A 1 305 ? -1.200 65.631 -49.905 1.00 43.06 305 SER A CA 1
ATOM 2536 C C . SER A 1 305 ? -0.791 66.865 -50.730 1.00 43.06 305 SER A C 1
ATOM 2538 O O . SER A 1 305 ? -0.570 67.930 -50.158 1.00 43.06 305 SER A O 1
ATOM 2540 N N . ILE A 1 306 ? -0.634 66.720 -52.054 1.00 50.88 306 ILE A N 1
ATOM 2541 C CA . ILE A 1 306 ? -0.178 67.773 -52.990 1.00 50.88 306 ILE A CA 1
ATOM 2542 C C . ILE A 1 306 ? -1.292 68.157 -54.000 1.00 50.88 306 ILE A C 1
ATOM 2544 O O . ILE A 1 306 ? -1.071 68.952 -54.911 1.00 50.88 306 ILE A O 1
ATOM 2548 N N . SER A 1 307 ? -2.516 67.656 -53.816 1.00 44.41 307 SER A N 1
ATOM 2549 C CA . SER A 1 307 ? -3.731 68.032 -54.565 1.00 44.41 307 SER A CA 1
ATOM 2550 C C . SER A 1 307 ? -4.780 68.620 -53.637 1.00 44.41 307 SER A C 1
ATOM 2552 O O . SER A 1 307 ? -5.428 69.610 -54.035 1.00 44.41 307 SER A O 1
#

Organism: NCBI:txid412755

Radius of gyration: 31.76 Å; chains: 1; bounding box: 56×82×98 Å

Foldseek 3Di:
DCQPVDPVSVVVLLVVLLVLLVVLVVCVVVLNQDLVVLLVQLLDQDDDDCNVSSVSSNVSNLVSQQPDQRFQFQVRGTDHLVQEAEEQADLCVVLADQVRCCQQPVHGTYGHRVCYCDPSNVSVVCSSCPRSVHHYDYVLNVLVRDAQVSQLVDDVVSLLSVLQVCLVVCQQQAPPDDPRSQQQGQSAAFLVRGTHHQADPVRDGQEADDDPDDDPGTYGRPVSVVVQVVVQVPPPDDDDDDPDPDDRNCVRRVSSDPDPDPPVVVVVVVVVVVVVVVVVVVVVVVVVVVVVVVVVVVVVVVVVVVD